Protein AF-X1MLJ1-F1 (afdb_monomer_lite)

Radius of gyration: 21.89 Å; chains: 1; bounding box: 56×35×59 Å

Secondary structure (DSSP, 8-state):
-TTTTTT-SSEE---GGGGGGS--HHHHHHHHHHH---GGGT-EEEEEEEEEEE-TTS-EEEEEEEEE-TT-HHHHHHHHHHHHHHHHHHHHHHHHHHTS--PEEEEEEEPPHHHHHHHHHSTTHHHHHHHHHHHHHHHHHHHHS-GGGTTS-EEE-EEEE---EETTEEEEE----EEEEESEEEETTTTEEEE--S---HHHHHHHHHHHHHHHHHHTTTT-TTSTTGGGTHHHHTSPPEEEEEEE-SHHHHHHHHHHHT--HHHHHHHHHHHT-SHHHHHHHHHHHHHHHHHHHHHHHTTTTS--EEEE--

Foldseek 3Di:
DQVVLPPDADDEDDDPCNLLQAFDPLLLVLCCVQVVDDSQLAHKDFPPAWDWDQGPNRGIYTYTDMDGHVLRQSVLLVVLLVVLVVVVVVQVVQCVVVVHQKKKKKKKWWAPLVLLVLLLVDLCSVVLVVQLVVQLLVVVQLVQDDPVCNVAPWHWWWWKWWQLADLQGRLRGTTIIIIITIQWTAHPVVRDTDGGDLDADPVRVVVSLVSSLVSNCVSQVCVPCVDPCVVVNCCSVVNDIDMDMDIDRDPVRSSVSSSVRQRASSNSSSVNVVVQPDPVSVVVCVVCVVVSSVSVNSCVSSVVNDRDTDTPDD

Sequence (314 aa):
AEMLHKNYPDIMFFDSAWKLLDPSIWYTKLLTECLNTFRYECEGVFTGECNRFTCESGGTVYKPIVDAGKYNPYKKMLSARASVSRSFKILKYIEKITKNKIYLLQTVLTIPKIFSELLFEDPDGKIRYKECINIFLKKYELFLRPEKHKREKLQLGVWDNLHEWGSNKPFNPHEHPHLLYPNVLYSYADQKFTRFQPFFSPDQNKKIKELWRESLIEGLDLHNTMTIYGDYKNLIIDGELNVNHKYAKEKHEQLHLLKYARRSWLCDVGKYFMNCNEDNDHVRFALYWNWIKQQFRKFEEHGCIENRTRVHGF

Organism: NCBI:txid412755

Structure (mmCIF, N/CA/C/O backbone):
data_AF-X1MLJ1-F1
#
_entry.id   AF-X1MLJ1-F1
#
loop_
_atom_site.group_PDB
_atom_site.id
_atom_site.type_symbol
_atom_site.label_atom_id
_atom_site.label_alt_id
_atom_site.label_comp_id
_atom_site.label_asym_id
_atom_site.label_entity_id
_atom_site.label_seq_id
_atom_site.pdbx_PDB_ins_code
_atom_site.Cartn_x
_atom_site.Cartn_y
_atom_site.Cartn_z
_atom_site.occupancy
_atom_site.B_iso_or_equiv
_atom_site.auth_seq_id
_atom_site.auth_comp_id
_atom_site.auth_asym_id
_atom_site.auth_atom_id
_atom_site.pdbx_PDB_model_num
ATOM 1 N N . ALA A 1 1 ? -18.070 -3.821 -13.779 1.00 43.97 1 ALA A N 1
ATOM 2 C CA . ALA A 1 1 ? -18.842 -5.071 -13.848 1.00 43.97 1 ALA A CA 1
ATOM 3 C C . ALA A 1 1 ? -20.213 -4.799 -13.246 1.00 43.97 1 ALA A C 1
ATOM 5 O O . ALA A 1 1 ? -20.950 -4.143 -13.954 1.00 43.97 1 ALA A O 1
ATOM 6 N N . GLU A 1 2 ? -20.517 -5.075 -11.969 1.00 35.41 2 GLU A N 1
ATOM 7 C CA . GLU A 1 2 ? -21.884 -4.924 -11.396 1.00 35.41 2 GLU A CA 1
ATOM 8 C C . GLU A 1 2 ? -22.645 -3.622 -11.749 1.00 35.41 2 GLU A C 1
ATOM 10 O O . GLU A 1 2 ? -23.824 -3.687 -12.067 1.00 35.41 2 GLU A O 1
ATOM 15 N N . MET A 1 3 ? -21.999 -2.447 -11.790 1.00 36.97 3 MET A N 1
ATOM 16 C CA . MET A 1 3 ? -22.672 -1.197 -12.204 1.00 36.97 3 MET A CA 1
ATOM 17 C C . MET A 1 3 ? -22.973 -1.078 -13.709 1.00 36.97 3 MET A C 1
ATOM 19 O O . MET A 1 3 ? -23.958 -0.455 -14.081 1.00 36.97 3 MET A O 1
ATOM 23 N N . LEU A 1 4 ? -22.151 -1.675 -14.575 1.00 43.47 4 LEU A N 1
ATOM 24 C CA . LEU A 1 4 ? -22.413 -1.730 -16.021 1.00 43.47 4 LEU A CA 1
ATOM 25 C C . LEU A 1 4 ? -23.470 -2.795 -16.351 1.00 43.47 4 LEU A C 1
ATOM 27 O O . LEU A 1 4 ? -24.178 -2.664 -17.340 1.00 43.47 4 LEU A O 1
ATOM 31 N N . HIS A 1 5 ? -23.614 -3.808 -15.486 1.00 43.19 5 HIS A N 1
ATOM 32 C CA . HIS A 1 5 ? -24.538 -4.933 -15.668 1.00 43.19 5 HIS A CA 1
ATOM 33 C C . HIS A 1 5 ? -26.015 -4.534 -15.557 1.00 43.19 5 HIS A C 1
ATOM 35 O O . HIS A 1 5 ? -26.869 -5.288 -16.007 1.00 43.19 5 HIS A O 1
ATOM 41 N N . LYS A 1 6 ? -26.346 -3.387 -14.949 1.00 45.16 6 LYS A N 1
ATOM 42 C CA . LYS A 1 6 ? -27.750 -2.994 -14.763 1.00 45.16 6 LYS A CA 1
ATOM 43 C C . LYS A 1 6 ? -28.384 -2.319 -15.979 1.00 45.16 6 LYS A C 1
ATOM 45 O O . LYS A 1 6 ? -29.584 -2.475 -16.153 1.00 45.16 6 LYS A O 1
ATOM 50 N N . ASN A 1 7 ? -27.607 -1.621 -16.812 1.00 47.31 7 ASN A N 1
ATOM 51 C CA . ASN A 1 7 ? -28.176 -0.658 -17.765 1.00 47.31 7 ASN A CA 1
ATOM 52 C C . ASN A 1 7 ? -27.845 -0.922 -19.242 1.00 47.31 7 ASN A C 1
ATOM 54 O O . ASN A 1 7 ? -28.406 -0.240 -20.091 1.00 47.31 7 ASN A O 1
ATOM 58 N N . TYR A 1 8 ? -26.960 -1.874 -19.564 1.00 53.53 8 TYR A N 1
ATOM 59 C CA . TYR A 1 8 ? -26.527 -2.089 -20.947 1.00 53.53 8 TYR A CA 1
ATOM 60 C C . TYR A 1 8 ? -26.337 -3.581 -21.286 1.00 53.53 8 TYR A C 1
ATOM 62 O O . TYR A 1 8 ? -25.263 -4.133 -21.025 1.00 53.53 8 TYR A O 1
ATOM 70 N N . PRO A 1 9 ? -27.366 -4.256 -21.829 1.00 54.50 9 PRO A N 1
ATOM 71 C CA . PRO A 1 9 ? -27.213 -5.595 -22.391 1.00 54.50 9 PRO A CA 1
ATOM 72 C C . PRO A 1 9 ? -26.333 -5.568 -23.658 1.00 54.50 9 PRO A C 1
ATOM 74 O O . PRO A 1 9 ? -26.325 -4.583 -24.391 1.00 54.50 9 PRO A O 1
ATOM 77 N N . ASP A 1 10 ? -25.591 -6.653 -23.893 1.00 60.81 10 ASP A N 1
ATOM 78 C CA . ASP A 1 10 ? -24.843 -6.963 -25.125 1.00 60.81 10 ASP A CA 1
ATOM 79 C C . ASP A 1 10 ? -23.628 -6.068 -25.423 1.00 60.81 10 ASP A C 1
ATOM 81 O O . ASP A 1 10 ? -23.400 -5.625 -26.546 1.00 60.81 10 ASP A O 1
ATOM 85 N N . ILE A 1 11 ? -22.785 -5.845 -24.407 1.00 69.38 11 ILE A N 1
ATOM 86 C CA . ILE A 1 11 ? -21.552 -5.051 -24.532 1.00 69.38 11 ILE A CA 1
ATOM 87 C C . ILE A 1 11 ? -20.291 -5.917 -24.430 1.00 69.38 11 ILE A C 1
ATOM 89 O O . ILE A 1 11 ? -20.138 -6.746 -23.524 1.00 69.38 11 ILE A O 1
ATOM 93 N N . MET A 1 12 ? -19.331 -5.652 -25.322 1.00 66.62 12 MET A N 1
ATOM 94 C CA . MET A 1 12 ? -17.943 -6.083 -25.161 1.00 66.62 12 MET A CA 1
ATOM 95 C C . MET A 1 12 ? -17.218 -5.138 -24.197 1.00 66.62 12 MET A C 1
ATOM 97 O O . MET A 1 12 ? -17.029 -3.953 -24.468 1.00 66.62 12 MET A O 1
ATOM 101 N N . PHE A 1 13 ? -16.832 -5.657 -23.034 1.00 72.12 13 PHE A N 1
ATOM 102 C CA . PHE A 1 13 ? -16.201 -4.878 -21.980 1.00 72.12 13 PHE A CA 1
ATOM 103 C C . PHE A 1 13 ? -14.678 -4.883 -22.125 1.00 72.12 13 PHE A C 1
ATOM 105 O O . PHE A 1 13 ? -13.996 -5.812 -21.680 1.00 72.12 13 PHE A O 1
ATOM 112 N N . PHE A 1 14 ? -14.142 -3.790 -22.662 1.00 66.00 14 PHE A N 1
ATOM 113 C CA . PHE A 1 14 ? -12.729 -3.456 -22.535 1.00 66.00 14 PHE A CA 1
ATOM 114 C C . PHE A 1 14 ? -12.512 -2.624 -21.271 1.00 66.00 14 PHE A C 1
ATOM 116 O O . PHE A 1 14 ? -13.115 -1.571 -21.074 1.00 66.00 14 PHE A O 1
ATOM 123 N N . ASP A 1 15 ? -11.659 -3.118 -20.377 1.00 71.06 15 ASP A N 1
ATOM 124 C CA . ASP A 1 15 ? -11.266 -2.355 -19.193 1.00 71.06 15 ASP A CA 1
ATOM 125 C C . ASP A 1 15 ? -10.437 -1.131 -19.596 1.00 71.06 15 ASP A C 1
ATOM 127 O O . ASP A 1 15 ? -9.667 -1.201 -20.548 1.00 71.06 15 ASP A O 1
ATOM 131 N N . SER A 1 16 ? -10.489 -0.040 -18.829 1.00 71.50 16 SER A N 1
ATOM 132 C CA . SER A 1 16 ? -9.656 1.145 -19.102 1.00 71.50 16 SER A CA 1
ATOM 133 C C . SER A 1 16 ? -8.154 0.841 -19.055 1.00 71.50 16 SER A C 1
ATOM 135 O O . SER A 1 16 ? -7.351 1.529 -19.682 1.00 71.50 16 SER A O 1
ATOM 137 N N . ALA A 1 17 ? -7.774 -0.227 -18.352 1.00 78.88 17 ALA A N 1
ATOM 138 C CA . ALA A 1 17 ? -6.418 -0.750 -18.323 1.00 78.88 17 ALA A CA 1
ATOM 139 C C . ALA A 1 17 ? -5.983 -1.442 -19.622 1.00 78.88 17 ALA A C 1
ATOM 141 O O . ALA A 1 17 ? -4.810 -1.766 -19.725 1.00 78.88 17 ALA A O 1
ATOM 142 N N . TRP A 1 18 ? -6.872 -1.683 -20.593 1.00 83.38 18 TRP A N 1
ATOM 143 C CA . TRP A 1 18 ? -6.555 -2.396 -21.839 1.00 83.38 18 TRP A CA 1
ATOM 144 C C . TRP A 1 18 ? -5.365 -1.800 -22.590 1.00 83.38 18 TRP A C 1
ATOM 146 O O . TRP A 1 18 ? -4.598 -2.532 -23.199 1.00 83.38 18 TRP A O 1
ATOM 156 N N . LYS A 1 19 ? -5.152 -0.484 -22.474 1.00 83.00 19 LYS A N 1
ATOM 157 C CA . LYS A 1 19 ? -3.979 0.183 -23.050 1.00 83.00 19 LYS A CA 1
ATOM 158 C C . LYS A 1 19 ? -2.648 -0.387 -22.528 1.00 83.00 19 LYS A C 1
ATOM 160 O O . LYS A 1 19 ? -1.666 -0.351 -23.242 1.00 83.00 19 LYS A O 1
ATOM 165 N N . LEU A 1 20 ? -2.627 -0.956 -21.320 1.00 87.50 20 LEU A N 1
ATOM 166 C CA . LEU A 1 20 ? -1.454 -1.606 -20.719 1.00 87.50 20 LEU A CA 1
ATOM 167 C C . LEU A 1 20 ? -1.212 -3.031 -21.243 1.00 87.50 20 LEU A C 1
ATOM 169 O O . LEU A 1 20 ? -0.298 -3.696 -20.758 1.00 87.50 20 LEU A O 1
ATOM 173 N N . LEU A 1 21 ? -2.065 -3.551 -22.135 1.00 89.81 21 LEU A N 1
ATOM 174 C CA . LEU A 1 21 ? -1.875 -4.881 -22.714 1.00 89.81 21 LEU A CA 1
ATOM 175 C C . LEU A 1 21 ? -0.619 -4.913 -23.587 1.00 89.81 21 LEU A C 1
ATOM 177 O O . LEU A 1 21 ? 0.136 -5.878 -23.505 1.00 89.81 21 LEU A O 1
ATOM 181 N N . ASP A 1 22 ? -0.380 -3.830 -24.326 1.00 87.94 22 ASP A N 1
ATOM 182 C CA . ASP A 1 22 ? 0.807 -3.613 -25.146 1.00 87.94 22 ASP A CA 1
ATOM 183 C C . ASP A 1 22 ? 1.698 -2.540 -24.488 1.00 87.94 22 ASP A C 1
ATOM 185 O O . ASP A 1 22 ? 1.445 -1.339 -24.634 1.00 87.94 22 ASP A O 1
ATOM 189 N N . PRO A 1 23 ? 2.663 -2.932 -23.634 1.00 88.75 23 PRO A N 1
ATOM 190 C CA . PRO A 1 23 ? 3.523 -1.975 -22.952 1.00 88.75 23 PRO A CA 1
ATOM 191 C C . PRO A 1 23 ? 4.512 -1.321 -23.924 1.00 88.75 23 PRO A C 1
ATOM 193 O O . PRO A 1 23 ? 4.917 -1.907 -24.923 1.00 88.75 23 PRO A O 1
ATOM 196 N N . SER A 1 24 ? 4.983 -0.117 -23.590 1.00 88.75 24 SER A N 1
ATOM 197 C CA . SER A 1 24 ? 5.936 0.591 -24.448 1.00 88.75 24 SER A CA 1
ATOM 198 C C . SER A 1 24 ? 7.274 -0.147 -24.600 1.00 88.75 24 SER A C 1
ATOM 200 O O . SER A 1 24 ? 7.705 -0.918 -23.734 1.00 88.75 24 SER A O 1
ATOM 202 N N . ILE A 1 25 ? 8.002 0.168 -25.675 1.00 88.50 25 ILE A N 1
ATOM 203 C CA . ILE A 1 25 ? 9.338 -0.389 -25.922 1.00 88.50 25 ILE A CA 1
ATOM 204 C C . ILE A 1 25 ? 10.314 -0.103 -24.771 1.00 88.50 25 ILE A C 1
ATOM 206 O O . ILE A 1 25 ? 11.128 -0.957 -24.431 1.00 88.50 25 ILE A O 1
ATOM 210 N N . TRP A 1 26 ? 10.203 1.062 -24.127 1.00 90.00 26 TRP A N 1
ATOM 211 C CA . TRP A 1 26 ? 11.057 1.456 -23.004 1.00 90.00 26 TRP A CA 1
ATOM 212 C C . TRP A 1 26 ? 10.781 0.650 -21.737 1.00 90.00 26 TRP A C 1
ATOM 214 O O . TRP A 1 26 ? 11.725 0.284 -21.038 1.00 90.00 26 TRP A O 1
ATOM 224 N N . TYR A 1 27 ? 9.514 0.313 -21.476 1.00 91.94 27 TYR A N 1
ATOM 225 C CA . TYR A 1 27 ? 9.151 -0.597 -20.392 1.00 91.94 27 TYR A CA 1
ATOM 226 C C . TYR A 1 27 ? 9.804 -1.964 -20.593 1.00 91.94 27 TYR A C 1
ATOM 228 O O . TYR A 1 27 ? 10.508 -2.460 -19.716 1.00 91.94 27 TYR A O 1
ATOM 236 N N . THR A 1 28 ? 9.613 -2.543 -21.780 1.00 91.81 28 THR A N 1
ATOM 237 C CA . THR A 1 28 ? 10.166 -3.854 -22.127 1.00 91.81 28 THR A CA 1
ATOM 238 C C . THR A 1 28 ? 11.689 -3.838 -22.063 1.00 91.81 28 THR A C 1
ATOM 240 O O . THR A 1 28 ? 12.288 -4.709 -21.443 1.00 91.81 28 THR A O 1
ATOM 243 N N . LYS A 1 29 ? 12.328 -2.805 -22.625 1.00 91.81 29 LYS A N 1
ATOM 244 C CA . LYS A 1 29 ? 13.783 -2.623 -22.575 1.00 91.81 29 LYS A CA 1
ATOM 245 C C . LYS A 1 29 ? 14.305 -2.560 -21.137 1.00 91.81 29 LYS A C 1
ATOM 247 O O . LYS A 1 29 ? 15.337 -3.159 -20.852 1.00 91.81 29 LYS A O 1
ATOM 252 N N . LEU A 1 30 ? 13.591 -1.885 -20.231 1.00 92.88 30 LEU A N 1
ATOM 253 C CA . LEU A 1 30 ? 14.000 -1.756 -18.828 1.00 92.88 30 LEU A CA 1
ATOM 254 C C . LEU A 1 30 ? 14.016 -3.122 -18.150 1.00 92.88 30 LEU A C 1
ATOM 256 O O . LEU A 1 30 ? 15.002 -3.486 -17.518 1.00 92.88 30 LEU A O 1
ATOM 260 N N . LEU A 1 31 ? 12.935 -3.888 -18.305 1.00 93.62 31 LEU A N 1
ATOM 261 C CA . LEU A 1 31 ? 12.833 -5.202 -17.679 1.00 93.62 31 LEU A CA 1
ATOM 262 C C . LEU A 1 31 ? 13.810 -6.207 -18.293 1.00 93.62 31 LEU A C 1
ATOM 264 O O . LEU A 1 31 ? 14.353 -7.039 -17.570 1.00 93.62 31 LEU A O 1
ATOM 268 N N . THR A 1 32 ? 14.078 -6.133 -19.595 1.00 92.75 32 THR A N 1
ATOM 269 C CA . THR A 1 32 ? 15.099 -6.970 -20.236 1.00 92.75 32 THR A CA 1
ATOM 270 C C . THR A 1 32 ? 16.497 -6.645 -19.703 1.00 92.75 32 THR A C 1
ATOM 272 O O . THR A 1 32 ? 17.218 -7.550 -19.295 1.00 92.75 32 THR A O 1
ATOM 275 N N . GLU A 1 33 ? 16.882 -5.363 -19.647 1.00 92.88 33 GLU A N 1
ATOM 276 C CA . GLU A 1 33 ? 18.234 -4.944 -19.231 1.00 92.88 33 GLU A CA 1
ATOM 277 C C . GLU A 1 33 ? 18.487 -5.025 -17.715 1.00 92.88 33 GLU A C 1
ATOM 279 O O . GLU A 1 33 ? 19.644 -5.131 -17.288 1.00 92.88 33 GLU A O 1
ATOM 284 N N . CYS A 1 34 ? 17.441 -4.923 -16.891 1.00 92.62 34 CYS A N 1
ATOM 285 C CA . CYS A 1 34 ? 17.577 -4.945 -15.434 1.00 92.62 34 CYS A CA 1
ATOM 286 C C . CYS A 1 34 ? 17.206 -6.290 -14.811 1.00 92.62 34 CYS A C 1
ATOM 288 O O . CYS A 1 34 ? 17.944 -6.754 -13.957 1.00 92.62 34 CYS A O 1
ATOM 290 N N . LEU A 1 35 ? 16.123 -6.934 -15.260 1.00 91.00 35 LEU A N 1
ATOM 291 C CA . LEU A 1 35 ? 15.630 -8.187 -14.670 1.00 91.00 35 LEU A CA 1
ATOM 292 C C . LEU A 1 35 ? 15.991 -9.437 -15.495 1.00 91.00 35 LEU A C 1
ATOM 294 O O . LEU A 1 35 ? 15.527 -10.529 -15.172 1.00 91.00 35 LEU A O 1
ATOM 298 N N . ASN A 1 36 ? 16.769 -9.287 -16.576 1.00 92.44 36 ASN A N 1
ATOM 299 C CA . ASN A 1 36 ? 17.137 -10.367 -17.502 1.00 92.44 36 ASN A CA 1
ATOM 300 C C . ASN A 1 36 ? 15.919 -11.150 -18.033 1.00 92.44 36 ASN A C 1
ATOM 302 O O . ASN A 1 36 ? 15.874 -12.380 -18.015 1.00 92.44 36 ASN A O 1
ATOM 306 N N . THR A 1 37 ? 14.890 -10.411 -18.446 1.00 93.38 37 THR A N 1
ATOM 307 C CA . THR A 1 37 ? 13.621 -10.974 -18.934 1.00 93.38 37 THR A CA 1
ATOM 308 C C . THR A 1 37 ? 13.566 -10.967 -20.452 1.00 93.38 37 THR A C 1
ATOM 310 O O . THR A 1 37 ? 14.275 -10.207 -21.109 1.00 93.38 37 THR A O 1
ATOM 313 N N . PHE A 1 38 ? 12.703 -11.797 -21.030 1.00 94.00 38 PHE A N 1
ATOM 314 C CA . PHE A 1 38 ? 12.461 -11.774 -22.467 1.00 94.00 38 PHE A CA 1
ATOM 315 C C . PHE A 1 38 ? 11.276 -10.878 -22.828 1.00 94.00 38 PHE A C 1
ATOM 317 O O . PHE A 1 38 ? 10.314 -10.731 -22.073 1.00 94.00 38 PHE A O 1
ATOM 324 N N . ARG A 1 39 ? 11.300 -10.336 -24.051 1.00 90.44 39 ARG A N 1
ATOM 325 C CA . ARG A 1 39 ? 10.234 -9.477 -24.589 1.00 90.44 39 ARG A CA 1
ATOM 326 C C . ARG A 1 39 ? 8.840 -10.109 -24.475 1.00 90.44 39 ARG A C 1
ATOM 328 O O . ARG A 1 39 ? 7.927 -9.467 -23.960 1.00 90.44 39 ARG A O 1
ATOM 335 N N . TYR A 1 40 ? 8.700 -11.386 -24.837 1.00 92.44 40 TYR A N 1
ATOM 336 C CA . TYR A 1 40 ? 7.424 -12.108 -24.746 1.00 92.44 40 TYR A CA 1
ATOM 337 C C . TYR A 1 40 ? 6.896 -12.237 -23.301 1.00 92.44 40 TYR A C 1
ATOM 339 O O . TYR A 1 40 ? 5.705 -12.449 -23.086 1.00 92.44 40 TYR A O 1
ATOM 347 N N . GLU A 1 41 ? 7.749 -12.090 -22.278 1.00 94.88 41 GLU A N 1
ATOM 348 C CA . GLU A 1 41 ? 7.325 -12.099 -20.871 1.00 94.88 41 GLU A CA 1
ATOM 349 C C . GLU A 1 41 ? 6.713 -10.764 -20.418 1.00 94.88 41 GLU A C 1
ATOM 351 O O . GLU A 1 41 ? 6.098 -10.703 -19.344 1.00 94.88 41 GLU A O 1
ATOM 356 N N . CYS A 1 42 ? 6.865 -9.711 -21.223 1.00 92.81 42 CYS A N 1
ATOM 357 C CA . CYS A 1 42 ? 6.315 -8.377 -20.993 1.00 92.81 42 CYS A CA 1
ATOM 358 C C . CYS A 1 42 ? 5.067 -8.108 -21.843 1.00 92.81 42 CYS A C 1
ATOM 360 O O . CYS A 1 42 ? 4.195 -7.354 -21.417 1.00 92.81 42 CYS A O 1
ATOM 362 N N . GLU A 1 43 ? 4.962 -8.726 -23.015 1.00 90.62 43 GLU A N 1
ATOM 363 C CA . GLU A 1 43 ? 3.873 -8.508 -23.970 1.00 90.62 43 GLU A CA 1
ATOM 364 C C . GLU A 1 43 ? 2.569 -9.208 -23.566 1.00 90.62 43 GLU A C 1
ATOM 366 O O . GLU A 1 43 ? 2.528 -10.075 -22.684 1.00 90.62 43 GLU A O 1
ATOM 371 N N . GLY A 1 44 ? 1.475 -8.792 -24.198 1.00 91.06 44 GLY A N 1
ATOM 372 C CA . GLY A 1 44 ? 0.183 -9.440 -24.075 1.00 91.06 44 GLY A CA 1
ATOM 373 C C . GLY A 1 44 ? -0.628 -9.298 -25.351 1.00 91.06 44 GLY A C 1
ATOM 374 O O . GLY A 1 44 ? -0.506 -8.319 -26.081 1.00 91.06 44 GLY A O 1
ATOM 375 N N . VAL A 1 45 ? -1.461 -10.296 -25.614 1.00 89.94 45 VAL A N 1
ATOM 376 C CA . VAL A 1 45 ? -2.290 -10.389 -26.809 1.00 89.94 45 VAL A CA 1
ATOM 377 C C . VAL A 1 45 ? -3.718 -10.750 -26.437 1.00 89.94 45 VAL A C 1
ATOM 379 O O . VAL A 1 45 ? -3.996 -11.485 -25.485 1.00 89.94 45 VAL A O 1
ATOM 382 N N . PHE A 1 46 ? -4.654 -10.215 -27.210 1.00 88.75 46 PHE A N 1
ATOM 383 C CA . PHE A 1 46 ? -6.020 -10.703 -27.204 1.00 88.75 46 PHE A CA 1
ATOM 384 C C . PHE A 1 46 ? -6.074 -12.027 -27.967 1.00 88.75 46 PHE A C 1
ATOM 386 O O . PHE A 1 46 ? -5.614 -12.105 -29.100 1.00 88.75 46 PHE A O 1
ATOM 393 N N . THR A 1 47 ? -6.650 -13.055 -27.352 1.00 87.25 47 THR A N 1
ATOM 394 C CA . THR A 1 47 ? -6.705 -14.409 -27.932 1.00 87.25 47 THR A CA 1
ATOM 395 C C . THR A 1 47 ? -7.740 -14.561 -29.051 1.00 87.25 47 THR A C 1
ATOM 397 O O . THR A 1 47 ? -7.761 -15.584 -29.723 1.00 87.25 47 THR A O 1
ATOM 400 N N . GLY A 1 48 ? -8.621 -13.573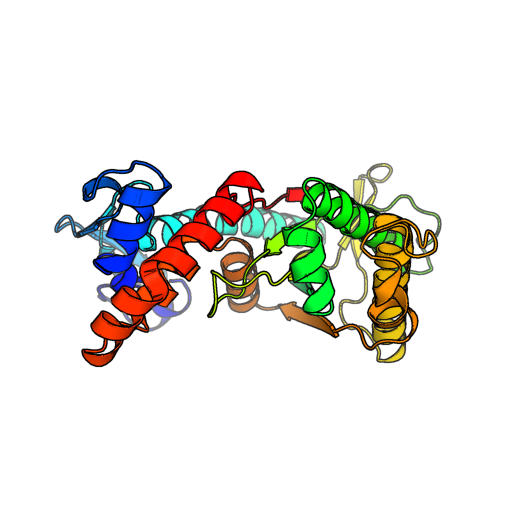 -29.244 1.00 83.19 48 GLY A N 1
ATOM 401 C CA . GLY A 1 48 ? -9.800 -13.695 -30.108 1.00 83.19 48 GLY A CA 1
ATOM 402 C C . GLY A 1 48 ? -11.041 -14.220 -29.377 1.00 83.19 48 GLY A C 1
ATOM 403 O O . GLY A 1 48 ? -12.151 -14.084 -29.884 1.00 83.19 48 GLY A O 1
ATOM 404 N N . GLU A 1 49 ? -10.886 -14.750 -28.161 1.00 87.69 49 GLU A N 1
ATOM 405 C CA . GLU A 1 49 ? -11.973 -15.357 -27.391 1.00 87.69 49 GLU A CA 1
ATOM 406 C C . GLU A 1 49 ? -12.511 -14.442 -26.285 1.00 87.69 49 GLU A C 1
ATOM 408 O O . GLU A 1 49 ? -11.793 -13.629 -25.702 1.00 87.69 49 GLU A O 1
ATOM 413 N N . CYS A 1 50 ? -13.785 -14.606 -25.926 1.00 85.94 50 CYS A N 1
ATOM 414 C CA . CYS A 1 50 ? -14.413 -13.862 -24.837 1.00 85.94 50 CYS A CA 1
ATOM 415 C C . CYS A 1 50 ? -15.060 -14.796 -23.813 1.00 85.94 50 CYS A C 1
ATOM 417 O O . CYS A 1 50 ? -15.807 -15.705 -24.161 1.00 85.94 50 CYS A O 1
ATOM 419 N N . ASN A 1 51 ? -14.884 -14.481 -22.530 1.00 85.25 51 ASN A N 1
ATOM 420 C CA . ASN A 1 51 ? -15.744 -15.018 -21.482 1.00 85.25 51 ASN A CA 1
ATOM 421 C C . ASN A 1 51 ? -17.112 -14.335 -21.546 1.00 85.25 51 ASN A C 1
ATOM 423 O O . ASN A 1 51 ? -17.192 -13.102 -21.509 1.00 85.25 51 ASN A O 1
ATOM 427 N N . ARG A 1 52 ? -18.178 -15.133 -21.589 1.00 86.38 52 ARG A N 1
ATOM 428 C CA . ARG A 1 52 ? -19.563 -14.662 -21.578 1.00 86.38 52 ARG A CA 1
ATOM 429 C C . ARG A 1 52 ? -20.110 -14.642 -20.150 1.00 86.38 52 ARG A C 1
ATOM 431 O O . ARG A 1 52 ? -20.031 -15.641 -19.442 1.00 86.38 52 ARG A O 1
ATOM 438 N N . PHE A 1 53 ? -20.701 -13.522 -19.747 1.00 81.88 53 PHE A N 1
ATOM 439 C CA . PHE A 1 53 ? -21.370 -13.364 -18.456 1.00 81.88 53 PHE A CA 1
ATOM 440 C C . PHE A 1 53 ? -22.810 -12.913 -18.668 1.00 81.88 53 PHE A C 1
ATOM 442 O O . PHE A 1 53 ? -23.046 -11.915 -19.344 1.00 81.88 53 PHE A O 1
ATOM 449 N N . THR A 1 54 ? -23.761 -13.610 -18.055 1.00 79.19 54 THR A N 1
ATOM 450 C CA . THR A 1 54 ? -25.164 -13.182 -18.035 1.00 79.19 54 THR A CA 1
ATOM 451 C C . THR A 1 54 ? -25.390 -12.245 -16.851 1.00 79.19 54 THR A C 1
ATOM 453 O O . THR A 1 54 ? -25.022 -12.553 -15.716 1.00 79.19 54 THR A O 1
ATOM 456 N N . CYS A 1 55 ? -25.956 -11.074 -17.115 1.00 67.38 55 CYS A N 1
ATOM 457 C CA . CYS A 1 55 ? -26.344 -10.091 -16.113 1.00 67.38 55 CYS A CA 1
ATOM 458 C C . CYS A 1 55 ? -27.667 -10.485 -15.447 1.00 67.38 55 CYS A C 1
ATOM 460 O O . CYS A 1 55 ? -28.521 -11.113 -16.065 1.00 67.38 55 CYS A O 1
ATOM 462 N N . GLU A 1 56 ? -27.872 -10.048 -14.201 1.00 68.69 56 GLU A N 1
ATOM 463 C CA . GLU A 1 56 ? -29.130 -10.270 -13.462 1.00 68.69 56 GLU A CA 1
ATOM 464 C C . GLU A 1 56 ? -30.352 -9.657 -14.170 1.00 68.69 56 GLU A C 1
ATOM 466 O O . GLU A 1 56 ? -31.458 -10.166 -14.043 1.00 68.69 56 GLU A O 1
ATOM 471 N N . SER A 1 57 ? -30.148 -8.591 -14.948 1.00 73.12 57 SER A N 1
ATOM 472 C CA . SER A 1 57 ? -31.166 -7.939 -15.782 1.00 73.12 57 SER A CA 1
ATOM 473 C C . SER A 1 57 ? -31.448 -8.660 -17.111 1.00 73.12 57 SER A C 1
ATOM 475 O O . SER A 1 57 ? -32.232 -8.161 -17.910 1.00 73.12 57 SER A O 1
ATOM 477 N N . GLY A 1 58 ? -30.801 -9.802 -17.379 1.00 74.81 58 GLY A N 1
ATOM 478 C CA . GLY A 1 58 ? -30.969 -10.591 -18.607 1.00 74.81 58 GLY A CA 1
ATOM 479 C C . GLY A 1 58 ? -30.003 -10.250 -19.751 1.00 74.81 58 GLY A C 1
ATOM 480 O O . GLY A 1 58 ? -29.947 -10.988 -20.729 1.00 74.81 58 GLY A O 1
ATOM 481 N N . GLY A 1 59 ? -29.207 -9.181 -19.636 1.00 75.94 59 GLY A N 1
ATOM 482 C CA . GLY A 1 59 ? -28.199 -8.814 -20.639 1.00 75.94 59 GLY A CA 1
ATOM 483 C C . GLY A 1 59 ? -26.975 -9.733 -20.675 1.00 75.94 59 GLY A C 1
ATOM 484 O O . GLY A 1 59 ? -26.667 -10.397 -19.688 1.00 75.94 59 GLY A O 1
ATOM 485 N N . THR A 1 60 ? -26.231 -9.741 -21.785 1.00 78.31 60 THR A N 1
ATOM 486 C CA . THR A 1 60 ? -24.938 -10.444 -21.870 1.00 78.31 60 THR A CA 1
ATOM 487 C C . THR A 1 60 ? -23.762 -9.460 -21.864 1.00 78.31 60 THR A C 1
ATOM 489 O O . THR A 1 60 ? -23.777 -8.455 -22.564 1.00 78.31 60 THR A O 1
ATOM 492 N N . VAL A 1 61 ? -22.705 -9.758 -21.107 1.00 77.81 61 VAL A N 1
ATOM 493 C CA . VAL A 1 61 ? -21.423 -9.038 -21.149 1.00 77.81 61 VAL A CA 1
ATOM 494 C C . VAL A 1 61 ? -20.328 -9.982 -21.623 1.00 77.81 61 VAL A C 1
ATOM 496 O O . VAL A 1 61 ? -20.155 -11.073 -21.078 1.00 77.81 61 VAL A O 1
ATOM 499 N N . TYR A 1 62 ? -19.548 -9.532 -22.602 1.00 82.12 62 TYR A N 1
ATOM 500 C CA . TYR A 1 62 ? -18.393 -10.260 -23.118 1.00 82.12 62 TYR A CA 1
ATOM 501 C C . TYR A 1 62 ? -17.112 -9.642 -22.577 1.00 82.12 62 TYR A C 1
ATOM 503 O O . TYR A 1 62 ? -16.891 -8.438 -22.695 1.00 82.12 62 TYR A O 1
ATOM 511 N N . LYS A 1 63 ? -16.252 -10.458 -21.971 1.00 83.19 63 LYS A N 1
ATOM 512 C CA . LYS A 1 63 ? -14.945 -10.027 -21.479 1.00 83.19 63 LYS A CA 1
ATOM 513 C C . LYS A 1 63 ? -13.843 -10.712 -22.291 1.00 83.19 63 LYS A C 1
ATOM 515 O O . LYS A 1 63 ? -13.741 -11.937 -22.197 1.00 83.19 63 LYS A O 1
ATOM 520 N N . PRO A 1 64 ? -12.978 -9.952 -22.977 1.00 83.75 64 PRO A N 1
ATOM 521 C CA . PRO A 1 64 ? -11.843 -10.501 -23.707 1.00 83.75 64 PRO A CA 1
ATOM 522 C C . PRO A 1 64 ? -10.966 -11.419 -22.848 1.00 83.75 64 PRO A C 1
ATOM 524 O O . PRO A 1 64 ? -10.657 -11.104 -21.689 1.00 83.75 64 PRO A O 1
ATOM 527 N N . ILE A 1 65 ? -10.560 -12.548 -23.422 1.00 86.56 65 ILE A N 1
ATOM 528 C CA . ILE A 1 65 ? -9.522 -13.424 -22.886 1.00 86.56 65 ILE A CA 1
ATOM 529 C C . ILE A 1 65 ? -8.187 -12.929 -23.430 1.00 86.56 65 ILE A C 1
ATOM 531 O O . ILE A 1 65 ? -7.977 -12.851 -24.641 1.00 86.56 65 ILE A O 1
ATOM 535 N N . VAL A 1 66 ? -7.293 -12.571 -22.515 1.00 88.00 66 VAL A N 1
ATOM 536 C CA . VAL A 1 66 ? -5.934 -12.155 -22.850 1.00 88.00 66 VAL A CA 1
ATOM 537 C C . VAL A 1 66 ? -4.958 -13.246 -22.457 1.00 88.00 66 VAL A C 1
ATOM 539 O O . VAL A 1 66 ? -5.090 -13.827 -21.376 1.00 88.00 66 VAL A O 1
ATOM 542 N N . ASP A 1 67 ? -3.964 -13.462 -23.305 1.00 90.44 67 ASP A N 1
ATOM 543 C CA . ASP A 1 67 ? -2.729 -14.111 -22.901 1.00 90.44 67 ASP A CA 1
ATOM 544 C C . ASP A 1 67 ? -1.663 -13.034 -22.725 1.00 90.44 67 ASP A C 1
ATOM 546 O O . ASP A 1 67 ? -1.565 -12.101 -23.515 1.00 90.44 67 ASP A O 1
ATOM 550 N N . ALA A 1 68 ? -0.920 -13.096 -21.632 1.00 92.81 68 ALA A N 1
ATOM 551 C CA . ALA A 1 68 ? 0.049 -12.068 -21.302 1.00 92.81 68 ALA A CA 1
ATOM 552 C C . ALA A 1 68 ? 1.187 -12.644 -20.472 1.00 92.81 68 ALA A C 1
ATOM 554 O O . ALA A 1 68 ? 0.978 -13.475 -19.576 1.00 92.81 68 ALA A O 1
ATOM 555 N N . GLY A 1 69 ? 2.391 -12.146 -20.722 1.00 93.81 69 GLY A N 1
ATOM 556 C CA . GLY A 1 69 ? 3.591 -12.532 -20.003 1.00 93.81 69 GLY A CA 1
ATOM 557 C C . GLY A 1 69 ? 3.540 -12.177 -18.512 1.00 93.81 69 GLY A C 1
ATOM 558 O O . GLY A 1 69 ? 2.715 -11.387 -18.037 1.00 93.81 69 GLY A O 1
ATOM 559 N N . LYS A 1 70 ? 4.409 -12.803 -17.710 1.00 92.25 70 LYS A N 1
ATOM 560 C CA . LYS A 1 70 ? 4.388 -12.672 -16.239 1.00 92.25 70 LYS A CA 1
ATOM 561 C C . LYS A 1 70 ? 4.688 -11.252 -15.741 1.00 92.25 70 LYS A C 1
ATOM 563 O O . LYS A 1 70 ? 4.248 -10.921 -14.634 1.00 92.25 70 LYS A O 1
ATOM 568 N N . TYR A 1 71 ? 5.367 -10.430 -16.542 1.00 93.38 71 TYR A N 1
ATOM 569 C CA . TYR A 1 71 ? 5.688 -9.031 -16.254 1.00 93.38 71 TYR A CA 1
ATOM 570 C C . TYR A 1 71 ? 4.786 -8.036 -16.983 1.00 93.38 71 TYR A C 1
ATOM 572 O O . TYR A 1 71 ? 4.981 -6.834 -16.848 1.00 93.38 71 TYR A O 1
ATOM 580 N N . ASN A 1 72 ? 3.771 -8.488 -17.715 1.00 93.56 72 ASN A N 1
ATOM 581 C CA . ASN A 1 72 ? 2.858 -7.582 -18.393 1.00 93.56 72 ASN A CA 1
ATOM 582 C C . ASN A 1 72 ? 2.031 -6.738 -17.383 1.00 93.56 72 ASN A C 1
ATOM 584 O O . ASN A 1 72 ? 1.410 -7.304 -16.466 1.00 93.56 72 ASN A O 1
ATOM 588 N N . PRO A 1 73 ? 1.978 -5.398 -17.525 1.00 91.75 73 PRO A N 1
ATOM 589 C CA . PRO A 1 73 ? 1.301 -4.530 -16.561 1.00 91.75 73 PRO A CA 1
ATOM 590 C C . PRO A 1 73 ? -0.221 -4.739 -16.531 1.00 91.75 73 PRO A C 1
ATOM 592 O O . PRO A 1 73 ? -0.825 -4.698 -15.451 1.00 91.75 73 PRO A O 1
ATOM 595 N N . TYR A 1 74 ? -0.855 -5.057 -17.666 1.00 90.19 74 TYR A N 1
ATOM 596 C CA . TYR A 1 74 ? -2.274 -5.422 -17.698 1.00 90.19 74 TYR A CA 1
ATOM 597 C C . TYR A 1 74 ? -2.551 -6.704 -16.904 1.00 90.19 74 TYR A C 1
ATOM 599 O O . TYR A 1 74 ? -3.455 -6.729 -16.058 1.00 90.19 74 TYR A O 1
ATOM 607 N N . LYS A 1 75 ? -1.727 -7.749 -17.070 1.00 89.56 75 LYS A N 1
ATOM 608 C CA . LYS A 1 75 ? -1.841 -8.990 -16.281 1.00 89.56 75 LYS A CA 1
ATOM 609 C C . LYS A 1 75 ? -1.731 -8.724 -14.783 1.00 89.56 75 LYS A C 1
ATOM 611 O O . LYS A 1 75 ? -2.506 -9.275 -13.994 1.00 89.56 75 LYS A O 1
ATOM 616 N N . LYS A 1 76 ? -0.813 -7.848 -14.364 1.00 87.88 76 LYS A N 1
ATOM 617 C CA . LYS A 1 76 ? -0.683 -7.475 -12.950 1.00 87.88 76 LYS A CA 1
ATOM 618 C C . LYS A 1 76 ? -1.916 -6.742 -12.432 1.00 87.88 76 LYS A C 1
ATOM 620 O O . LYS A 1 76 ? -2.406 -7.087 -11.354 1.00 87.88 76 LYS A O 1
ATOM 625 N N . MET A 1 77 ? -2.502 -5.834 -13.212 1.00 84.75 77 MET A N 1
ATOM 626 C CA . MET A 1 77 ? -3.791 -5.228 -12.861 1.00 84.75 77 MET A CA 1
ATOM 627 C C . MET A 1 77 ? -4.909 -6.268 -12.716 1.00 84.75 77 MET A C 1
ATOM 629 O O . MET A 1 77 ? -5.716 -6.173 -11.787 1.00 84.75 77 MET A O 1
ATOM 633 N N . LEU A 1 78 ? -4.952 -7.287 -13.580 1.00 83.31 78 LEU A N 1
ATOM 634 C CA . LEU A 1 78 ? -5.912 -8.383 -13.449 1.00 83.31 78 LEU A CA 1
ATOM 635 C C . LEU A 1 78 ? -5.678 -9.213 -12.180 1.00 83.31 78 LEU A C 1
ATOM 637 O O . LEU A 1 78 ? -6.637 -9.491 -11.460 1.00 83.31 78 LEU A O 1
ATOM 641 N N . SER A 1 79 ? -4.427 -9.548 -11.850 1.00 82.06 79 SER A N 1
ATOM 642 C CA . SER A 1 79 ? -4.108 -10.296 -10.623 1.00 82.06 79 SER A CA 1
ATOM 643 C C . SER A 1 79 ? -4.502 -9.545 -9.345 1.00 82.06 79 SER A C 1
ATOM 645 O O . SER A 1 79 ? -5.000 -10.158 -8.395 1.00 82.06 79 SER A O 1
ATOM 647 N N . ALA A 1 80 ? -4.392 -8.209 -9.343 1.00 81.56 80 ALA A N 1
ATOM 648 C CA . ALA A 1 80 ? -4.838 -7.387 -8.224 1.00 81.56 80 ALA A CA 1
ATOM 649 C C . ALA A 1 80 ? -6.339 -7.591 -7.954 1.00 81.56 80 ALA A C 1
ATOM 651 O O . ALA A 1 80 ? -6.749 -7.676 -6.800 1.00 81.56 80 ALA A O 1
ATOM 652 N N . ARG A 1 81 ? -7.164 -7.785 -8.995 1.00 80.81 81 ARG A N 1
ATOM 653 C CA . ARG A 1 81 ? -8.614 -8.036 -8.854 1.00 80.81 81 ARG A CA 1
ATOM 654 C C . ARG A 1 81 ? -8.917 -9.327 -8.095 1.00 80.81 81 ARG A C 1
ATOM 656 O O . ARG A 1 81 ? -9.817 -9.333 -7.257 1.00 80.81 81 ARG A O 1
ATOM 663 N N . ALA A 1 82 ? -8.173 -10.400 -8.363 1.00 78.25 82 ALA A N 1
ATOM 664 C CA . ALA A 1 82 ? -8.342 -11.668 -7.654 1.00 78.25 82 ALA A CA 1
ATOM 665 C C . ALA A 1 82 ? -8.017 -11.515 -6.158 1.00 78.25 82 ALA A C 1
ATOM 667 O O . ALA A 1 82 ? -8.750 -12.014 -5.305 1.00 78.25 82 ALA A O 1
ATOM 668 N N . SER A 1 83 ? -6.964 -10.757 -5.835 1.00 79.81 83 SER A N 1
ATOM 669 C CA . SER A 1 83 ? -6.616 -10.431 -4.447 1.00 79.81 83 SER A CA 1
ATOM 670 C C . SER A 1 83 ? -7.688 -9.579 -3.763 1.00 79.81 83 SER A C 1
ATOM 672 O O . SER A 1 83 ? -8.152 -9.917 -2.674 1.00 79.81 83 SER A O 1
ATOM 674 N N . VAL A 1 84 ? -8.170 -8.537 -4.445 1.00 85.94 84 VAL A N 1
ATOM 675 C CA . VAL A 1 84 ? -9.255 -7.666 -3.968 1.00 85.94 84 VAL A CA 1
ATOM 676 C C . VAL A 1 84 ? -10.523 -8.464 -3.668 1.00 85.94 84 VAL A C 1
ATOM 678 O O . VAL A 1 84 ? -11.162 -8.222 -2.647 1.00 85.94 84 VAL A O 1
ATOM 681 N N . SER A 1 85 ? -10.868 -9.449 -4.504 1.00 84.94 85 SER A N 1
ATOM 682 C CA . SER A 1 85 ? -12.030 -10.317 -4.275 1.00 84.94 85 SER A CA 1
ATOM 683 C C . SER A 1 85 ? -11.951 -11.054 -2.931 1.00 84.94 85 SER A C 1
ATOM 685 O O . SER A 1 85 ? -12.955 -11.133 -2.224 1.00 84.94 85 SER A O 1
ATOM 687 N N . ARG A 1 86 ? -10.763 -11.527 -2.521 1.00 84.75 86 ARG A N 1
ATOM 688 C CA . ARG A 1 86 ? -10.567 -12.174 -1.210 1.00 84.75 86 ARG A CA 1
ATOM 689 C C . ARG A 1 86 ? -10.789 -11.204 -0.050 1.00 84.75 86 ARG A C 1
ATOM 691 O O . ARG A 1 86 ? -11.571 -11.517 0.843 1.00 84.75 86 ARG A O 1
ATOM 698 N N . SER A 1 87 ? -10.186 -10.013 -0.090 1.00 87.38 87 SER A N 1
ATOM 699 C CA . SER A 1 87 ? -10.428 -8.974 0.928 1.00 87.38 87 SER A CA 1
ATOM 700 C C . SER A 1 87 ? -11.908 -8.593 1.008 1.00 87.38 87 SER A C 1
ATOM 702 O O . SER A 1 87 ? -12.459 -8.421 2.090 1.00 87.38 87 SER A O 1
ATOM 704 N N . PHE A 1 88 ? -12.588 -8.534 -0.135 1.00 88.19 88 PHE A N 1
ATOM 705 C CA . PHE A 1 88 ? -14.005 -8.204 -0.186 1.00 88.19 88 PHE A CA 1
ATOM 706 C C . PHE A 1 88 ? -14.902 -9.292 0.424 1.00 88.19 88 PHE A C 1
ATOM 708 O O . PHE A 1 88 ? -15.893 -8.972 1.080 1.00 88.19 88 PHE A O 1
ATOM 715 N N . LYS A 1 89 ? -14.547 -10.576 0.265 1.00 89.12 89 LYS A N 1
ATOM 716 C CA . LYS A 1 89 ? -15.221 -11.688 0.960 1.00 89.12 89 LYS A CA 1
ATOM 717 C C . LYS A 1 89 ? -15.102 -11.555 2.481 1.00 89.12 89 LYS A C 1
ATOM 719 O O . LYS A 1 89 ? -16.097 -11.763 3.167 1.00 89.12 89 LYS A O 1
ATOM 724 N N . ILE A 1 90 ? -13.935 -11.147 2.989 1.00 88.69 90 ILE A N 1
ATOM 725 C CA . ILE A 1 90 ? -13.725 -10.888 4.425 1.00 88.69 90 ILE A CA 1
ATOM 726 C C . ILE A 1 90 ? -14.638 -9.753 4.904 1.00 88.69 90 ILE A C 1
ATOM 728 O O . ILE A 1 90 ? -15.352 -9.923 5.887 1.00 88.69 90 ILE A O 1
ATOM 732 N N . LEU A 1 91 ? -14.695 -8.628 4.181 1.00 91.25 91 LEU A N 1
ATOM 733 C CA . LEU A 1 91 ? -15.593 -7.520 4.536 1.00 91.25 91 LEU A CA 1
ATOM 734 C C . LEU A 1 91 ? -17.063 -7.968 4.578 1.00 91.25 91 LEU A C 1
ATOM 736 O O . LEU A 1 91 ? -17.755 -7.685 5.553 1.00 91.25 91 LEU A O 1
ATOM 740 N N . LYS A 1 92 ? -17.526 -8.724 3.571 1.00 91.12 92 LYS A N 1
ATOM 741 C CA . LYS A 1 92 ? -18.890 -9.289 3.547 1.00 91.12 92 LYS A CA 1
ATOM 742 C C . LYS A 1 92 ? -19.155 -10.230 4.727 1.00 91.12 92 LYS A C 1
ATOM 744 O O . LYS A 1 92 ? -20.255 -10.231 5.273 1.00 91.12 92 LYS A O 1
ATOM 749 N N . TYR A 1 93 ? -18.168 -11.035 5.115 1.00 91.38 93 TYR A N 1
ATOM 750 C CA . TYR A 1 93 ? -18.275 -11.934 6.262 1.00 91.38 93 TYR A CA 1
ATOM 751 C C . TYR A 1 93 ? -18.440 -11.160 7.577 1.00 91.38 93 TYR A C 1
ATOM 753 O O . TYR A 1 93 ? -19.365 -11.443 8.339 1.00 91.38 93 TYR A O 1
ATOM 761 N N . ILE A 1 94 ? -17.617 -10.131 7.800 1.00 91.56 94 ILE A N 1
ATOM 762 C CA . ILE A 1 94 ? -17.720 -9.265 8.983 1.00 91.56 94 ILE A CA 1
ATOM 763 C C . ILE A 1 94 ? -19.083 -8.560 9.007 1.00 91.56 94 ILE A C 1
ATOM 765 O O . ILE A 1 94 ? -19.747 -8.546 10.042 1.00 91.56 94 ILE A O 1
ATOM 769 N N . GLU A 1 95 ? -19.547 -8.024 7.875 1.00 93.38 95 GLU A N 1
ATOM 770 C CA . GLU A 1 95 ? -20.871 -7.393 7.776 1.00 93.38 95 GLU A CA 1
ATOM 771 C C . GLU A 1 95 ? -22.006 -8.360 8.128 1.00 93.38 95 GLU A C 1
ATOM 773 O O . GLU A 1 95 ? -22.935 -7.987 8.847 1.00 93.38 95 GLU A O 1
ATOM 778 N N . LYS A 1 96 ? -21.916 -9.615 7.668 1.00 93.19 96 LYS A N 1
ATOM 779 C CA . LYS A 1 96 ? -22.903 -10.661 7.962 1.00 93.19 96 LYS A CA 1
ATOM 780 C C . LYS A 1 96 ? -22.965 -10.973 9.457 1.00 93.19 96 LYS A C 1
ATOM 782 O O . LYS A 1 96 ? -24.058 -11.038 10.012 1.00 93.19 96 LYS A O 1
ATOM 787 N N . ILE A 1 97 ? -21.814 -11.154 10.108 1.00 91.25 97 ILE A N 1
ATOM 788 C CA . ILE A 1 97 ? -21.750 -11.505 11.537 1.00 91.25 97 ILE A CA 1
ATOM 789 C C . ILE A 1 97 ? -22.152 -10.329 12.418 1.00 91.25 97 ILE A C 1
ATOM 791 O O . ILE A 1 97 ? -22.921 -10.491 13.361 1.00 91.25 97 ILE A O 1
ATOM 795 N N . THR A 1 98 ? -21.665 -9.133 12.099 1.00 90.00 98 THR A N 1
ATOM 796 C CA . THR A 1 98 ? -21.974 -7.928 12.876 1.00 90.00 98 THR A CA 1
ATOM 797 C C . THR A 1 98 ? -23.369 -7.378 12.582 1.00 90.00 98 THR A C 1
ATOM 799 O O . THR A 1 98 ? -23.811 -6.480 13.295 1.00 90.00 98 THR A O 1
ATOM 802 N N . LYS A 1 99 ? -24.058 -7.884 11.546 1.00 91.62 99 LYS A N 1
ATOM 803 C CA . LYS A 1 99 ? -25.339 -7.372 11.023 1.00 91.62 99 LYS A CA 1
ATOM 804 C C . LYS A 1 99 ? -25.299 -5.865 10.737 1.00 91.62 99 LYS A C 1
ATOM 806 O O . LYS A 1 99 ? -26.278 -5.153 10.933 1.00 91.62 99 LYS A O 1
ATOM 811 N N . ASN A 1 100 ? -24.144 -5.364 10.310 1.00 89.81 100 ASN A N 1
ATOM 812 C CA . ASN A 1 100 ? -23.878 -3.942 10.142 1.00 89.81 100 ASN A CA 1
ATOM 813 C C . ASN A 1 100 ? -23.018 -3.702 8.903 1.00 89.81 100 ASN A C 1
ATOM 815 O O . ASN A 1 100 ? -22.088 -4.458 8.645 1.00 89.81 100 ASN A O 1
ATOM 819 N N . LYS A 1 101 ? -23.266 -2.603 8.178 1.00 90.62 101 LYS A N 1
ATOM 820 C CA . LYS A 1 101 ? -22.332 -2.139 7.139 1.00 90.62 101 LYS A CA 1
ATOM 821 C C . LYS A 1 101 ? -20.991 -1.759 7.777 1.00 90.62 101 LYS A C 1
ATOM 823 O O . LYS A 1 101 ? -20.961 -1.063 8.798 1.00 90.62 101 LYS A O 1
ATOM 828 N N . ILE A 1 102 ? -19.898 -2.167 7.142 1.00 93.81 102 ILE A N 1
ATOM 829 C CA . ILE A 1 102 ? -18.532 -1.867 7.577 1.00 93.81 102 ILE A CA 1
ATOM 830 C C . ILE A 1 102 ? -17.936 -0.802 6.661 1.00 93.81 102 ILE A C 1
ATOM 832 O O . ILE A 1 102 ? -18.068 -0.883 5.442 1.00 93.81 102 ILE A O 1
ATOM 836 N N . TYR A 1 103 ? -17.276 0.191 7.251 1.00 95.69 103 TYR A N 1
ATOM 837 C CA . TYR A 1 103 ? -16.468 1.157 6.514 1.00 95.69 103 TYR A CA 1
ATOM 838 C C . TYR A 1 103 ? -15.079 0.571 6.306 1.00 95.69 103 TYR A C 1
ATOM 840 O O . TYR A 1 103 ? -14.492 0.027 7.242 1.00 95.69 103 TYR A O 1
ATOM 848 N N . LEU A 1 104 ? -14.548 0.707 5.095 1.00 95.50 104 LEU A N 1
ATOM 849 C CA . LEU A 1 104 ? -13.134 0.489 4.828 1.00 95.50 104 LEU A CA 1
ATOM 850 C C . LEU A 1 104 ? -12.428 1.836 4.936 1.00 95.50 104 LEU A C 1
ATOM 852 O O . LEU A 1 104 ? -12.746 2.752 4.178 1.00 95.50 104 LEU A O 1
ATOM 856 N N . LEU A 1 105 ? -11.493 1.956 5.867 1.00 95.38 105 LEU A N 1
ATOM 857 C CA . LEU A 1 105 ? -10.654 3.134 6.003 1.00 95.38 105 LEU A CA 1
ATOM 858 C C . LEU A 1 105 ? -9.336 2.926 5.267 1.00 95.38 105 LEU A C 1
ATOM 860 O O . LEU A 1 105 ? -8.848 1.803 5.145 1.00 95.38 105 LEU A O 1
ATOM 864 N N . GLN A 1 106 ? -8.768 4.029 4.799 1.00 94.19 106 GLN A N 1
ATOM 865 C CA . GLN A 1 106 ? -7.401 4.134 4.325 1.00 94.19 106 GLN A CA 1
ATOM 866 C C . GLN A 1 106 ? -6.709 5.257 5.098 1.00 94.19 106 GLN A C 1
ATOM 868 O O . GLN A 1 106 ? -7.184 6.391 5.082 1.00 94.19 106 GLN A O 1
ATOM 873 N N . THR A 1 107 ? -5.573 4.946 5.714 1.00 94.00 107 THR A N 1
ATOM 874 C CA . THR A 1 107 ? -4.624 5.925 6.252 1.00 94.00 107 THR A CA 1
ATOM 875 C C . THR A 1 107 ? -3.366 5.899 5.392 1.00 94.00 107 THR A C 1
ATOM 877 O O . THR A 1 107 ? -2.779 4.835 5.201 1.00 94.00 107 THR A O 1
ATOM 880 N N . VAL A 1 108 ? -2.962 7.050 4.860 1.00 92.62 108 VAL A N 1
ATOM 881 C CA . VAL A 1 108 ? -1.709 7.217 4.107 1.00 92.62 108 VAL A CA 1
ATOM 882 C C . VAL A 1 108 ? -0.747 8.026 4.958 1.00 92.62 108 VAL A C 1
ATOM 884 O O . VAL A 1 108 ? -1.083 9.147 5.340 1.00 92.62 108 VAL A O 1
ATOM 887 N N . LEU A 1 109 ? 0.415 7.451 5.264 1.00 92.81 109 LEU A N 1
ATOM 888 C CA . LEU A 1 109 ? 1.424 8.061 6.130 1.00 92.81 109 LEU A CA 1
ATOM 889 C C . LEU A 1 109 ? 2.609 8.530 5.282 1.00 92.81 109 LEU A C 1
ATOM 891 O O . LEU A 1 109 ? 3.514 7.756 5.009 1.00 92.81 109 LEU A O 1
ATOM 895 N N . THR A 1 110 ? 2.617 9.779 4.831 1.00 89.25 110 THR A N 1
ATOM 896 C CA . THR A 1 110 ? 3.719 10.290 4.003 1.00 89.25 110 THR A CA 1
ATOM 897 C C . THR A 1 110 ? 4.784 10.938 4.882 1.00 89.25 110 THR A C 1
ATOM 899 O O . THR A 1 110 ? 4.468 11.728 5.776 1.00 89.25 110 THR A O 1
ATOM 902 N N . ILE A 1 111 ? 6.052 10.622 4.618 1.00 91.88 111 ILE A N 1
ATOM 903 C CA . ILE A 1 111 ? 7.205 11.238 5.292 1.00 91.88 111 ILE A CA 1
ATOM 904 C C . ILE A 1 111 ? 7.844 12.326 4.412 1.00 91.88 111 ILE A C 1
ATOM 906 O O . ILE A 1 111 ? 7.606 12.351 3.199 1.00 91.88 111 ILE A O 1
ATOM 910 N N . PRO A 1 112 ? 8.662 13.231 4.984 1.00 92.06 112 PRO A N 1
ATOM 911 C CA . PRO A 1 112 ? 9.431 14.186 4.200 1.00 92.06 112 PRO A CA 1
ATOM 912 C C . PRO A 1 112 ? 10.291 13.490 3.145 1.00 92.06 112 PRO A C 1
ATOM 914 O O . PRO A 1 112 ? 10.881 12.437 3.388 1.00 92.06 112 PRO A O 1
ATOM 917 N N . LYS A 1 113 ? 10.396 14.118 1.973 1.00 90.94 113 LYS A N 1
ATOM 918 C CA . LYS A 1 113 ? 11.089 13.557 0.809 1.00 90.94 113 LYS A CA 1
ATOM 919 C C . LYS A 1 113 ? 12.545 13.172 1.108 1.00 90.94 113 LYS A C 1
ATOM 921 O O . LYS A 1 113 ? 12.966 12.102 0.687 1.00 90.94 113 LYS A O 1
ATOM 926 N N . ILE A 1 114 ? 13.251 13.990 1.889 1.00 93.12 114 ILE A N 1
ATOM 927 C CA . ILE A 1 114 ? 14.629 13.723 2.329 1.00 93.12 114 ILE A CA 1
ATOM 928 C C . ILE A 1 114 ? 14.715 12.395 3.093 1.00 93.12 114 ILE A C 1
ATOM 930 O O . ILE A 1 114 ? 15.599 11.595 2.828 1.00 93.12 114 ILE A O 1
ATOM 934 N N . PHE A 1 115 ? 13.760 12.096 3.979 1.00 93.38 115 PHE A N 1
ATOM 935 C CA . PHE A 1 115 ? 13.743 10.813 4.687 1.00 93.38 115 PHE A CA 1
ATOM 936 C C . PHE A 1 115 ? 13.468 9.633 3.755 1.00 93.38 115 PHE A C 1
ATOM 938 O O . PHE A 1 115 ? 14.046 8.574 3.958 1.00 93.38 115 PHE A O 1
ATOM 945 N N . SER A 1 116 ? 12.634 9.801 2.721 1.00 91.88 116 SER A N 1
ATOM 946 C CA . SER A 1 116 ? 12.470 8.753 1.701 1.00 91.88 116 SER A CA 1
ATOM 947 C C . SER A 1 116 ? 13.772 8.476 0.949 1.00 91.88 116 SER A C 1
ATOM 949 O O . SER A 1 116 ? 14.029 7.337 0.588 1.00 91.88 116 SER A O 1
ATOM 951 N N . GLU A 1 117 ? 14.584 9.503 0.697 1.00 91.56 117 GLU A N 1
ATOM 952 C CA . GLU A 1 117 ? 15.889 9.353 0.043 1.00 91.56 117 GLU A CA 1
ATOM 953 C C . GLU A 1 117 ? 16.913 8.706 0.980 1.00 91.56 117 GLU A C 1
ATOM 955 O O . GLU A 1 117 ? 17.565 7.750 0.582 1.00 91.56 117 GLU A O 1
ATOM 960 N N . LEU A 1 118 ? 16.994 9.144 2.240 1.00 92.69 118 LEU A N 1
ATOM 961 C CA . LEU A 1 118 ? 17.884 8.540 3.239 1.00 92.69 118 LEU A CA 1
ATOM 962 C C . LEU A 1 118 ? 17.558 7.061 3.480 1.00 92.69 118 LEU A C 1
ATOM 964 O O . LEU A 1 118 ? 18.462 6.237 3.495 1.00 92.69 118 LEU A O 1
ATOM 968 N N . LEU A 1 119 ? 16.272 6.716 3.614 1.00 91.44 119 LEU A N 1
ATOM 969 C CA . LEU A 1 119 ? 15.827 5.327 3.772 1.00 91.44 119 LEU A CA 1
ATOM 970 C C . LEU A 1 119 ? 16.154 4.459 2.555 1.00 91.44 119 LEU A C 1
ATOM 972 O O . LEU A 1 119 ? 16.355 3.259 2.707 1.00 91.44 119 LEU A O 1
ATOM 976 N N . PHE A 1 120 ? 16.174 5.054 1.364 1.00 88.94 120 PHE A N 1
ATOM 977 C CA . PHE A 1 120 ? 16.509 4.358 0.127 1.00 88.94 120 PHE A CA 1
ATOM 978 C C . PHE A 1 120 ? 18.015 4.137 -0.045 1.00 88.94 120 PHE A C 1
ATOM 980 O O . PHE A 1 120 ? 18.414 3.212 -0.741 1.00 88.94 120 PHE A O 1
ATOM 987 N N . GLU A 1 121 ? 18.850 4.980 0.564 1.00 87.38 121 GLU A N 1
ATOM 988 C CA . GLU A 1 121 ? 20.309 4.820 0.552 1.00 87.38 121 GLU A CA 1
ATOM 989 C C . GLU A 1 121 ? 20.829 4.009 1.760 1.00 87.38 121 GLU A C 1
ATOM 991 O O . GLU A 1 121 ? 21.973 3.560 1.743 1.00 87.38 121 GLU A O 1
ATOM 996 N N . ASP A 1 122 ? 20.010 3.796 2.797 1.00 88.56 122 ASP A N 1
ATOM 997 C CA . ASP A 1 122 ? 20.314 2.924 3.939 1.00 88.56 122 ASP A CA 1
ATOM 998 C C . ASP A 1 122 ? 20.013 1.449 3.601 1.00 88.56 122 ASP A C 1
ATOM 1000 O O . ASP A 1 122 ? 18.842 1.105 3.403 1.00 88.56 122 ASP A O 1
ATOM 1004 N N . PRO A 1 123 ? 21.010 0.540 3.623 1.00 86.94 123 PRO A N 1
ATOM 1005 C CA . PRO A 1 123 ? 20.789 -0.893 3.409 1.00 86.94 123 PRO A CA 1
ATOM 1006 C C . PRO A 1 123 ? 19.738 -1.506 4.350 1.00 86.94 123 PRO A C 1
ATOM 1008 O O . PRO A 1 123 ? 19.005 -2.418 3.958 1.00 86.94 123 PRO A O 1
ATOM 1011 N N . ASP A 1 124 ? 19.622 -0.980 5.575 1.00 88.50 124 ASP A N 1
ATOM 1012 C CA . ASP A 1 124 ? 18.639 -1.409 6.574 1.00 88.50 124 ASP A CA 1
ATOM 1013 C C . ASP A 1 124 ? 17.382 -0.523 6.596 1.00 88.50 124 ASP A C 1
ATOM 1015 O O . ASP A 1 124 ? 16.440 -0.795 7.353 1.00 88.50 124 ASP A O 1
ATOM 1019 N N . GLY A 1 125 ? 17.318 0.522 5.767 1.00 88.62 125 GLY A N 1
ATOM 1020 C CA . GLY A 1 125 ? 16.278 1.552 5.809 1.00 88.62 125 GLY A CA 1
ATOM 1021 C C . GLY A 1 125 ? 14.873 0.968 5.693 1.00 88.62 125 GLY A C 1
ATOM 1022 O O . GLY A 1 125 ? 13.991 1.260 6.500 1.00 88.62 125 GLY A O 1
ATOM 1023 N N . LYS A 1 126 ? 14.673 0.013 4.781 1.00 85.56 126 LYS A N 1
ATOM 1024 C CA . LYS A 1 126 ? 13.399 -0.707 4.632 1.00 85.56 126 LYS A CA 1
ATOM 1025 C C . LYS A 1 126 ? 12.985 -1.485 5.883 1.00 85.56 126 LYS A C 1
ATOM 1027 O O . LYS A 1 126 ? 11.792 -1.596 6.181 1.00 85.56 126 LYS A O 1
ATOM 1032 N N . ILE A 1 127 ? 13.940 -2.094 6.586 1.00 89.06 127 ILE A N 1
ATOM 1033 C CA . ILE A 1 127 ? 13.672 -2.843 7.821 1.00 89.06 127 ILE A CA 1
ATOM 1034 C C . ILE A 1 127 ? 13.272 -1.859 8.922 1.00 89.06 127 ILE A C 1
ATOM 1036 O O . ILE A 1 127 ? 12.229 -2.048 9.551 1.00 89.06 127 ILE A O 1
ATOM 1040 N N . ARG A 1 128 ? 14.030 -0.769 9.083 1.00 91.12 128 ARG A N 1
ATOM 1041 C CA . ARG A 1 128 ? 13.744 0.302 10.051 1.00 91.12 128 ARG A CA 1
ATOM 1042 C C . ARG A 1 128 ? 12.389 0.959 9.796 1.00 91.12 128 ARG A C 1
ATOM 1044 O O . ARG A 1 128 ? 11.602 1.155 10.721 1.00 91.12 128 ARG A O 1
ATOM 1051 N N . TYR A 1 129 ? 12.051 1.225 8.536 1.00 91.38 129 TYR A N 1
ATOM 1052 C CA . TYR A 1 129 ? 10.774 1.843 8.194 1.00 91.38 129 TYR A CA 1
ATOM 1053 C C . TYR A 1 129 ? 9.580 0.923 8.466 1.00 91.38 129 TYR A C 1
ATOM 1055 O O . TYR A 1 129 ? 8.547 1.363 8.975 1.00 91.38 129 TYR A O 1
ATOM 1063 N N . LYS A 1 130 ? 9.729 -0.385 8.226 1.00 89.56 130 LYS A N 1
ATOM 1064 C CA . LYS A 1 130 ? 8.728 -1.375 8.655 1.00 89.56 130 LYS A CA 1
ATOM 1065 C C . LYS A 1 130 ? 8.546 -1.385 10.166 1.00 89.56 130 LYS A C 1
ATOM 1067 O O . LYS A 1 130 ? 7.417 -1.553 10.621 1.00 89.56 130 LYS A O 1
ATOM 1072 N N . GLU A 1 131 ? 9.616 -1.191 10.929 1.00 92.50 131 GLU A N 1
ATOM 1073 C CA . GLU A 1 131 ? 9.506 -1.092 12.380 1.00 92.50 131 GLU A CA 1
ATOM 1074 C C . GLU A 1 131 ? 8.735 0.161 12.807 1.00 92.50 131 GLU A C 1
ATOM 1076 O O . GLU A 1 131 ? 7.823 0.056 13.625 1.00 92.50 131 GLU A O 1
ATOM 1081 N N . CYS A 1 132 ? 8.964 1.305 12.153 1.00 94.75 132 CYS A N 1
ATOM 1082 C CA . CYS A 1 132 ? 8.155 2.513 12.359 1.00 94.75 132 CYS A CA 1
ATOM 1083 C C . CYS A 1 132 ? 6.655 2.234 12.146 1.00 94.75 132 CYS A C 1
ATOM 1085 O O . CYS A 1 132 ? 5.816 2.636 12.954 1.00 94.75 132 CYS A O 1
ATOM 1087 N N . ILE A 1 133 ? 6.302 1.512 11.075 1.00 93.19 133 ILE A N 1
ATOM 1088 C CA . ILE A 1 133 ? 4.911 1.133 10.778 1.00 93.19 133 ILE A CA 1
ATOM 1089 C C . ILE A 1 133 ? 4.355 0.201 11.865 1.00 93.19 133 ILE A C 1
ATOM 1091 O O . ILE A 1 133 ? 3.230 0.400 12.319 1.00 93.19 133 ILE A O 1
ATOM 1095 N N . ASN A 1 134 ? 5.126 -0.788 12.322 1.00 92.44 134 ASN A N 1
ATOM 1096 C CA . ASN A 1 134 ? 4.700 -1.707 13.383 1.00 92.44 134 ASN A CA 1
ATOM 1097 C C . ASN A 1 134 ? 4.454 -0.981 14.715 1.00 92.44 134 ASN A C 1
ATOM 1099 O O . ASN A 1 134 ? 3.443 -1.238 15.376 1.00 92.44 134 ASN A O 1
ATOM 1103 N N . ILE A 1 135 ? 5.356 -0.076 15.106 1.00 96.12 135 ILE A N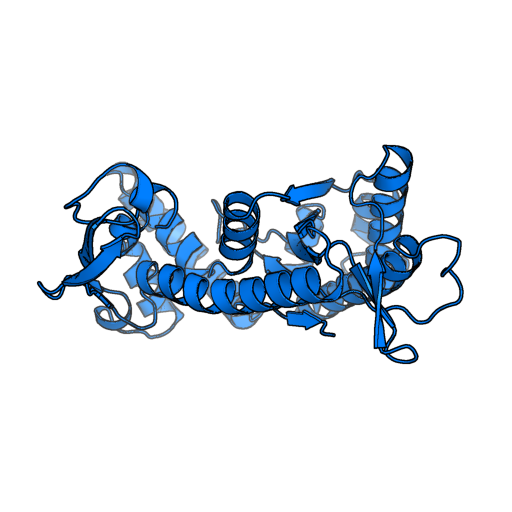 1
ATOM 1104 C CA . ILE A 1 135 ? 5.214 0.764 16.303 1.00 96.12 135 ILE A CA 1
ATOM 1105 C C . ILE A 1 135 ? 3.943 1.611 16.183 1.00 96.12 135 ILE A C 1
ATOM 1107 O O . ILE A 1 135 ? 3.116 1.620 17.103 1.00 96.12 135 ILE A O 1
ATOM 1111 N N . PHE A 1 136 ? 3.730 2.238 15.022 1.00 96.00 136 PHE A N 1
ATOM 1112 C CA . PHE A 1 136 ? 2.524 3.013 14.752 1.00 96.00 136 PHE A CA 1
ATOM 1113 C C . PHE A 1 136 ? 1.265 2.167 14.883 1.00 96.00 136 PHE A C 1
ATOM 1115 O O . PHE A 1 136 ? 0.347 2.572 15.585 1.00 96.00 136 PHE A O 1
ATOM 1122 N N . LEU A 1 137 ? 1.214 0.984 14.266 1.00 93.81 137 LEU A N 1
ATOM 1123 C CA . LEU A 1 137 ? 0.040 0.111 14.318 1.00 93.81 137 LEU A CA 1
ATOM 1124 C C . LEU A 1 137 ? -0.321 -0.289 15.754 1.00 93.81 137 LEU A C 1
ATOM 1126 O O . LEU A 1 137 ? -1.498 -0.240 16.108 1.00 93.81 137 LEU A O 1
ATOM 1130 N N . LYS A 1 138 ? 0.669 -0.597 16.604 1.00 92.75 138 LYS A N 1
ATOM 1131 C CA . LYS A 1 138 ? 0.443 -0.903 18.029 1.00 92.75 138 LYS A CA 1
ATOM 1132 C C . LYS A 1 138 ? -0.171 0.287 18.776 1.00 92.75 138 LYS A C 1
ATOM 1134 O O . LYS A 1 138 ? -1.157 0.129 19.496 1.00 92.75 138 LYS A O 1
ATOM 1139 N N . LYS A 1 139 ? 0.388 1.487 18.590 1.00 95.88 139 LYS A N 1
ATOM 1140 C CA . LYS A 1 139 ? -0.119 2.724 19.214 1.00 95.88 139 LYS A CA 1
ATOM 1141 C C . LYS A 1 139 ? -1.502 3.101 18.670 1.00 95.88 139 LYS A C 1
ATOM 1143 O O . LYS A 1 139 ? -2.392 3.500 19.421 1.00 95.88 139 LYS A O 1
ATOM 1148 N N . TYR A 1 140 ? -1.698 2.940 17.367 1.00 95.19 140 TYR A N 1
ATOM 1149 C CA . TYR A 1 140 ? -2.919 3.302 16.664 1.00 95.19 140 TYR A CA 1
ATOM 1150 C C . TYR A 1 140 ? -4.086 2.385 17.029 1.00 95.19 140 TYR A C 1
ATOM 1152 O O . TYR A 1 140 ? -5.187 2.864 17.280 1.00 95.19 140 TYR A O 1
ATOM 1160 N N . GLU A 1 141 ? -3.849 1.082 17.168 1.00 93.06 141 GLU A N 1
ATOM 1161 C CA . GLU A 1 141 ? -4.848 0.135 17.661 1.00 93.06 141 GLU A CA 1
ATOM 1162 C C . GLU A 1 141 ? -5.388 0.543 19.037 1.00 93.06 141 GLU A C 1
ATOM 1164 O O . GLU A 1 141 ? -6.602 0.605 19.224 1.00 93.06 141 GLU A O 1
ATOM 1169 N N . LEU A 1 142 ? -4.506 0.894 19.981 1.00 93.81 142 LEU A N 1
ATOM 1170 C CA . LEU A 1 142 ? -4.889 1.386 21.310 1.00 93.81 142 LEU A CA 1
ATOM 1171 C C . LEU A 1 142 ? -5.714 2.675 21.239 1.00 93.81 142 LEU A C 1
ATOM 1173 O O . LEU A 1 142 ? -6.666 2.852 22.006 1.00 93.81 142 LEU A O 1
ATOM 1177 N N . PHE A 1 143 ? -5.356 3.576 20.326 1.00 95.50 143 PHE A N 1
ATOM 1178 C CA . PHE A 1 143 ? -6.091 4.812 20.080 1.00 95.50 143 PHE A CA 1
ATOM 1179 C C . PHE A 1 143 ? -7.513 4.546 19.565 1.00 95.50 143 PHE A C 1
ATOM 1181 O O . PHE A 1 143 ? -8.452 5.171 20.053 1.00 95.50 143 PHE A O 1
ATOM 1188 N N . LEU A 1 144 ? -7.692 3.584 18.655 1.00 95.25 144 LEU A N 1
ATOM 1189 C CA . LEU A 1 144 ? -8.991 3.254 18.057 1.00 95.25 144 LEU A CA 1
ATOM 1190 C C . LEU A 1 144 ? -9.965 2.548 19.015 1.00 95.25 144 LEU A C 1
ATOM 1192 O O . LEU A 1 144 ? -11.164 2.493 18.728 1.00 95.25 144 LEU A O 1
ATOM 1196 N N . ARG A 1 145 ? -9.488 1.990 20.136 1.00 94.12 145 ARG A N 1
ATOM 1197 C CA . ARG A 1 145 ? -10.347 1.285 21.102 1.00 94.12 145 ARG A CA 1
ATOM 1198 C C . ARG A 1 145 ? -11.388 2.241 21.701 1.00 94.12 145 ARG A C 1
ATOM 1200 O O . ARG A 1 145 ? -10.996 3.249 22.294 1.00 94.12 145 ARG A O 1
ATOM 1207 N N . PRO A 1 146 ? -12.693 1.913 21.622 1.00 91.75 146 PRO A N 1
ATOM 1208 C CA . PRO A 1 146 ? -13.724 2.659 22.338 1.00 91.75 146 PRO A CA 1
ATOM 1209 C C . PRO A 1 146 ? -13.468 2.653 23.850 1.00 91.75 146 PRO A C 1
ATOM 1211 O O . PRO A 1 146 ? -12.981 1.653 24.374 1.00 91.75 146 PRO A O 1
ATOM 1214 N N . GLU A 1 147 ? -13.876 3.709 24.560 1.00 89.38 147 GLU A N 1
ATOM 1215 C CA . GLU A 1 147 ? -13.631 3.864 26.009 1.00 89.38 147 GLU A CA 1
ATOM 1216 C C . GLU A 1 147 ? -14.061 2.646 26.836 1.00 89.38 147 GLU A C 1
ATOM 1218 O O . GLU A 1 147 ? -13.288 2.111 27.629 1.00 89.38 147 GLU A O 1
ATOM 1223 N N . LYS A 1 148 ? -15.257 2.111 26.563 1.00 90.19 148 LYS A N 1
ATOM 1224 C CA . LYS A 1 148 ? -15.777 0.902 27.226 1.00 90.19 148 LYS A CA 1
ATOM 1225 C C . LYS A 1 148 ? -14.910 -0.356 27.048 1.00 90.19 148 LYS A C 1
ATOM 1227 O O . LYS A 1 148 ? -15.052 -1.289 27.824 1.00 90.19 148 LYS A O 1
ATOM 1232 N N . HIS A 1 149 ? -14.026 -0.380 26.051 1.00 88.25 149 HIS A N 1
ATOM 1233 C CA . HIS A 1 149 ? -13.168 -1.513 25.704 1.00 88.25 149 HIS A CA 1
ATOM 1234 C C . HIS A 1 149 ? -11.671 -1.166 25.819 1.00 88.25 149 HIS A C 1
ATOM 1236 O O . HIS A 1 149 ? -10.820 -1.874 25.280 1.00 88.25 149 HIS A O 1
ATOM 1242 N N . LYS A 1 150 ? -11.302 -0.075 26.511 1.00 88.12 150 LYS A N 1
ATOM 1243 C CA . LYS A 1 150 ? -9.913 0.419 26.533 1.00 88.12 150 LYS A CA 1
ATOM 1244 C C . LYS A 1 150 ? -8.911 -0.587 27.109 1.00 88.12 150 LYS A C 1
ATOM 1246 O O . LYS A 1 150 ? -7.762 -0.634 26.674 1.00 88.12 150 LYS A O 1
ATOM 1251 N N . ARG A 1 151 ? -9.364 -1.407 28.064 1.00 87.75 151 ARG A N 1
ATOM 1252 C CA . ARG A 1 151 ? -8.565 -2.446 28.739 1.00 87.75 151 ARG A CA 1
ATOM 1253 C C . ARG A 1 151 ? -8.552 -3.791 28.005 1.00 87.75 151 ARG A C 1
ATOM 1255 O O . ARG A 1 151 ? -7.764 -4.661 28.363 1.00 87.75 151 ARG A O 1
ATOM 1262 N N . GLU A 1 152 ? -9.403 -3.975 26.998 1.00 87.88 152 GLU A N 1
ATOM 1263 C CA . GLU A 1 152 ? -9.482 -5.230 26.252 1.00 87.88 152 GLU A CA 1
ATOM 1264 C C . GLU A 1 152 ? -8.328 -5.358 25.257 1.00 87.88 152 GLU A C 1
ATOM 1266 O O . GLU A 1 152 ? -7.874 -4.375 24.666 1.00 87.88 152 GLU A O 1
ATOM 1271 N N . LYS A 1 153 ? -7.869 -6.594 25.040 1.00 90.19 153 LYS A N 1
ATOM 1272 C CA . LYS A 1 153 ? -6.898 -6.924 23.992 1.00 90.19 153 LYS A CA 1
ATOM 1273 C C . LYS A 1 153 ? -7.633 -7.080 22.662 1.00 90.19 153 LYS A C 1
ATOM 1275 O O . LYS A 1 153 ? -8.054 -8.173 22.298 1.00 90.19 153 LYS A O 1
ATOM 1280 N N . LEU A 1 154 ? -7.802 -5.959 21.972 1.00 91.38 154 LEU A N 1
ATOM 1281 C CA . LEU A 1 154 ? -8.465 -5.883 20.675 1.00 91.38 154 LEU A CA 1
ATOM 1282 C C . LEU A 1 154 ? -7.443 -5.670 19.569 1.00 91.38 154 LEU A C 1
ATOM 1284 O O . LEU A 1 154 ? -6.687 -4.714 19.682 1.00 91.38 154 LEU A O 1
ATOM 1288 N N . GLN A 1 155 ? -7.481 -6.488 18.515 1.00 91.75 155 GLN A N 1
ATOM 1289 C CA . GLN A 1 155 ? -6.552 -6.414 17.389 1.00 91.75 155 GLN A CA 1
ATOM 1290 C C . GLN A 1 155 ? -7.165 -5.739 16.155 1.00 91.75 155 GLN A C 1
ATOM 1292 O O . GLN A 1 155 ? -8.309 -6.030 15.789 1.00 91.75 155 GLN A O 1
ATOM 1297 N N . LEU A 1 156 ? -6.407 -4.870 15.482 1.00 92.31 156 LEU A N 1
ATOM 1298 C CA . LEU A 1 156 ? -6.793 -4.291 14.192 1.00 92.31 156 LEU A CA 1
ATOM 1299 C C . LEU A 1 156 ? -6.373 -5.199 13.026 1.00 92.31 156 LEU A C 1
ATOM 1301 O O . LEU A 1 156 ? -5.200 -5.532 12.867 1.00 92.31 156 LEU A O 1
ATOM 1305 N N . GLY A 1 157 ? -7.330 -5.540 12.162 1.00 90.75 157 GLY A N 1
ATOM 1306 C CA . GLY A 1 157 ? -7.041 -6.198 10.891 1.00 90.75 157 GLY A CA 1
ATOM 1307 C C . GLY A 1 157 ? -6.570 -5.185 9.845 1.00 90.75 157 GLY A C 1
ATOM 1308 O O . GLY A 1 157 ? -7.361 -4.332 9.446 1.00 90.75 157 GLY A O 1
ATOM 1309 N N . VAL A 1 158 ? -5.321 -5.265 9.377 1.00 90.12 158 VAL A N 1
ATOM 1310 C CA . VAL A 1 158 ? -4.731 -4.277 8.451 1.00 90.12 158 VAL A CA 1
ATOM 1311 C C . VAL A 1 158 ? -4.191 -4.937 7.191 1.00 90.12 158 VAL A C 1
ATOM 1313 O O . VAL A 1 158 ? -3.455 -5.920 7.244 1.00 90.12 158 VAL A O 1
ATOM 1316 N N . TRP A 1 159 ? -4.533 -4.353 6.048 1.00 88.00 159 TRP A N 1
ATOM 1317 C CA . TRP A 1 159 ? -3.850 -4.525 4.774 1.00 88.00 159 TRP A CA 1
ATOM 1318 C C . TRP A 1 159 ? -2.918 -3.334 4.559 1.00 88.00 159 TRP A C 1
ATOM 1320 O O . TRP A 1 159 ? -3.377 -2.262 4.166 1.00 88.00 159 TRP A O 1
ATOM 1330 N N . ASP A 1 160 ? -1.631 -3.501 4.827 1.00 83.81 160 ASP A N 1
ATOM 1331 C CA . ASP A 1 160 ? -0.612 -2.486 4.566 1.00 83.81 160 ASP A CA 1
ATOM 1332 C C . ASP A 1 160 ? -0.020 -2.701 3.172 1.00 83.81 160 ASP A C 1
ATOM 1334 O O . ASP A 1 160 ? 0.300 -3.817 2.786 1.00 83.81 160 ASP A O 1
ATOM 1338 N N . ASN A 1 161 ? 0.114 -1.646 2.378 1.00 80.12 161 ASN A N 1
ATOM 1339 C CA . ASN A 1 161 ? 0.935 -1.687 1.175 1.00 80.12 161 ASN A CA 1
ATOM 1340 C C . ASN A 1 161 ? 1.949 -0.558 1.244 1.00 80.12 161 ASN A C 1
ATOM 1342 O O . ASN A 1 161 ? 1.576 0.616 1.217 1.00 80.12 161 ASN A O 1
ATOM 1346 N N . LEU A 1 162 ? 3.215 -0.936 1.353 1.00 80.38 162 LEU A N 1
ATOM 1347 C CA . LEU A 1 162 ? 4.324 -0.006 1.380 1.00 80.38 162 LEU A CA 1
ATOM 1348 C C . LEU A 1 162 ? 4.675 0.390 -0.057 1.00 80.38 162 LEU A C 1
ATOM 1350 O O . LEU A 1 162 ? 5.157 -0.435 -0.831 1.00 80.38 162 LEU A O 1
ATOM 1354 N N . HIS A 1 163 ? 4.366 1.635 -0.427 1.00 76.62 163 HIS A N 1
ATOM 1355 C CA . HIS A 1 163 ? 4.815 2.224 -1.687 1.00 76.62 163 HIS A CA 1
ATOM 1356 C C . HIS A 1 163 ? 6.092 2.992 -1.392 1.00 76.62 163 HIS A C 1
ATOM 1358 O O . HIS A 1 163 ? 6.057 3.980 -0.663 1.00 76.62 163 HIS A O 1
ATOM 1364 N N . GLU A 1 164 ? 7.194 2.510 -1.957 1.00 81.50 164 GLU A N 1
ATOM 1365 C CA . GLU A 1 164 ? 8.533 3.097 -1.805 1.00 81.50 164 GLU A CA 1
ATOM 1366 C C . GLU A 1 164 ? 8.837 4.046 -2.994 1.00 81.50 164 GLU A C 1
ATOM 1368 O O . GLU A 1 164 ? 9.901 4.653 -3.086 1.00 81.50 164 GLU A O 1
ATOM 1373 N N . TRP A 1 165 ? 7.878 4.216 -3.917 1.00 81.19 165 TRP A N 1
ATOM 1374 C CA . TRP A 1 165 ? 7.971 5.036 -5.131 1.00 81.19 165 TRP A CA 1
ATOM 1375 C C . TRP A 1 165 ? 6.688 5.826 -5.396 1.00 81.19 165 TRP A C 1
ATOM 1377 O O . TRP A 1 165 ? 5.592 5.443 -4.993 1.00 81.19 165 TRP A O 1
ATOM 1387 N N . GLY A 1 166 ? 6.792 6.916 -6.160 1.00 80.81 166 GLY A N 1
ATOM 1388 C CA . GLY A 1 166 ? 5.627 7.693 -6.585 1.00 80.81 166 GLY A CA 1
ATOM 1389 C C . GLY A 1 166 ? 4.906 7.073 -7.786 1.00 80.81 166 GLY A C 1
ATOM 1390 O O . GLY A 1 166 ? 5.540 6.713 -8.772 1.00 80.81 166 GLY A O 1
ATOM 1391 N N . SER A 1 167 ? 3.567 7.056 -7.785 1.00 80.50 167 SER A N 1
ATOM 1392 C CA . SER A 1 167 ? 2.770 6.504 -8.905 1.00 80.50 167 SER A CA 1
ATOM 1393 C C . SER A 1 167 ? 3.090 7.124 -10.275 1.00 80.50 167 SER A C 1
ATOM 1395 O O . SER A 1 167 ? 3.053 6.431 -11.285 1.00 80.50 167 SER A O 1
ATOM 1397 N N . ASN A 1 168 ? 3.396 8.426 -10.310 1.00 82.06 168 ASN A N 1
ATOM 1398 C CA . ASN A 1 168 ? 3.721 9.164 -11.540 1.00 82.06 168 ASN A CA 1
ATOM 1399 C C . ASN A 1 168 ? 5.234 9.353 -11.741 1.00 82.06 168 ASN A C 1
ATOM 1401 O O . ASN A 1 168 ? 5.659 9.888 -12.760 1.00 82.06 168 ASN A O 1
ATOM 1405 N N . LYS A 1 169 ? 6.042 8.979 -10.745 1.00 84.62 169 LYS A N 1
ATOM 1406 C CA . LYS A 1 169 ? 7.505 9.100 -10.742 1.00 84.62 169 LYS A CA 1
ATOM 1407 C C . LYS A 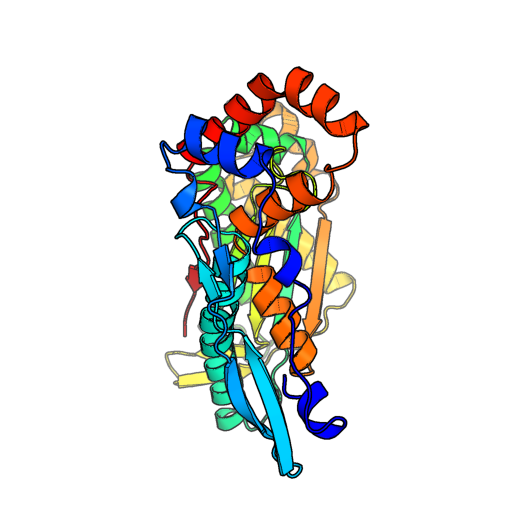1 169 ? 8.081 7.849 -10.066 1.00 84.62 169 LYS A C 1
ATOM 1409 O O . LYS A 1 169 ? 8.584 7.951 -8.946 1.00 84.62 169 LYS A O 1
ATOM 1414 N N . PRO A 1 170 ? 7.966 6.671 -10.706 1.00 84.62 170 PRO A N 1
ATOM 1415 C CA . PRO A 1 170 ? 8.268 5.392 -10.065 1.00 84.62 170 PRO A CA 1
ATOM 1416 C C . PRO A 1 170 ? 9.768 5.167 -9.825 1.00 84.62 170 PRO A C 1
ATOM 1418 O O . PRO A 1 170 ? 10.140 4.203 -9.173 1.00 84.62 170 PRO A O 1
ATOM 1421 N N . PHE A 1 171 ? 10.622 6.060 -10.331 1.00 87.19 171 PHE A N 1
ATOM 1422 C CA . PHE A 1 171 ? 12.074 6.034 -10.141 1.00 87.19 171 PHE A CA 1
ATOM 1423 C C . PHE A 1 171 ? 12.563 7.002 -9.056 1.00 87.19 171 PHE A C 1
ATOM 1425 O O . PHE A 1 171 ? 13.763 7.119 -8.842 1.00 87.19 171 PHE A O 1
ATOM 1432 N N . ASN A 1 172 ? 11.650 7.709 -8.381 1.00 87.69 172 ASN A N 1
ATOM 1433 C CA . ASN A 1 172 ? 11.991 8.608 -7.284 1.00 87.69 172 ASN A CA 1
ATOM 1434 C C . ASN A 1 172 ? 11.544 7.968 -5.962 1.00 87.69 172 ASN A C 1
ATOM 1436 O O . ASN A 1 172 ? 10.345 7.693 -5.833 1.00 87.69 172 ASN A O 1
ATOM 1440 N N . PRO A 1 173 ? 12.438 7.832 -4.962 1.00 88.38 173 PRO A N 1
ATOM 1441 C CA . PRO A 1 173 ? 12.072 7.308 -3.647 1.00 88.38 173 PRO A CA 1
ATOM 1442 C C . PRO A 1 173 ? 10.935 8.114 -3.022 1.00 88.38 173 PRO A C 1
ATOM 1444 O O . PRO A 1 173 ? 11.008 9.342 -2.943 1.00 88.38 173 PRO A O 1
ATOM 1447 N N . HIS A 1 174 ? 9.850 7.476 -2.620 1.00 89.50 174 HIS A N 1
ATOM 1448 C CA . HIS A 1 174 ? 8.714 8.178 -2.036 1.00 89.50 174 HIS A CA 1
ATOM 1449 C C . HIS A 1 174 ? 7.967 7.250 -1.097 1.00 89.50 174 HIS A C 1
ATOM 1451 O O . HIS A 1 174 ? 7.029 6.573 -1.504 1.00 89.50 174 HIS A O 1
ATOM 1457 N N . GLU A 1 175 ? 8.383 7.253 0.160 1.00 88.00 175 GLU A N 1
ATOM 1458 C CA . GLU A 1 175 ? 7.848 6.377 1.192 1.00 88.00 175 GLU A CA 1
ATOM 1459 C C . GLU A 1 175 ? 6.483 6.874 1.681 1.00 88.00 175 GLU A C 1
ATOM 1461 O O . GLU A 1 175 ? 6.356 7.962 2.258 1.00 88.00 175 GLU A O 1
ATOM 1466 N N . HIS A 1 176 ? 5.440 6.087 1.411 1.00 87.56 176 HIS A N 1
ATOM 1467 C CA . HIS A 1 176 ? 4.082 6.371 1.874 1.00 87.56 176 HIS A CA 1
ATOM 1468 C C . HIS A 1 176 ? 3.234 5.091 2.000 1.00 87.56 176 HIS A C 1
ATOM 1470 O O . HIS A 1 176 ? 2.503 4.714 1.080 1.00 87.56 176 HIS A O 1
ATOM 1476 N N . PRO A 1 177 ? 3.274 4.382 3.141 1.00 88.25 177 PRO A N 1
ATOM 1477 C CA . PRO A 1 177 ? 2.449 3.205 3.339 1.00 88.25 177 PRO A CA 1
ATOM 1478 C C . PRO A 1 177 ? 0.963 3.561 3.295 1.00 88.25 177 PRO A C 1
ATOM 1480 O O . PRO A 1 177 ? 0.476 4.483 3.958 1.00 88.25 177 PRO A O 1
ATOM 1483 N N . HIS A 1 178 ? 0.229 2.766 2.524 1.00 89.12 178 HIS A N 1
ATOM 1484 C CA . HIS A 1 178 ? -1.221 2.739 2.509 1.00 89.12 178 HIS A CA 1
ATOM 1485 C C . HIS A 1 178 ? -1.706 1.677 3.491 1.00 89.12 178 HIS A C 1
ATOM 1487 O O . HIS A 1 178 ? -1.616 0.485 3.210 1.00 89.12 178 HIS A O 1
ATOM 1493 N N . LEU A 1 179 ? -2.263 2.101 4.621 1.00 91.75 179 LEU A N 1
ATOM 1494 C CA . LEU A 1 179 ? -2.874 1.216 5.608 1.00 91.75 179 LEU A CA 1
ATOM 1495 C C . LEU A 1 179 ? -4.376 1.154 5.356 1.00 91.75 179 LEU A C 1
ATOM 1497 O O . LEU A 1 179 ? -5.058 2.167 5.501 1.00 91.75 179 LEU A O 1
ATOM 1501 N N . LEU A 1 180 ? -4.903 -0.011 4.981 1.00 92.69 180 LEU A N 1
ATOM 1502 C CA . LEU A 1 180 ? -6.337 -0.217 4.803 1.00 92.69 180 LEU A CA 1
ATOM 1503 C C . LEU A 1 180 ? -6.871 -1.169 5.847 1.00 92.69 180 LEU A C 1
ATOM 1505 O O . LEU A 1 180 ? -6.335 -2.255 6.033 1.00 92.69 180 LEU A O 1
ATOM 1509 N N . TYR A 1 181 ? -7.962 -0.790 6.488 1.00 93.50 181 TYR A N 1
ATOM 1510 C CA . TYR A 1 181 ? -8.521 -1.568 7.582 1.00 93.50 181 TYR A CA 1
ATOM 1511 C C . TYR A 1 181 ? -10.023 -1.303 7.704 1.00 93.50 181 TYR A C 1
ATOM 1513 O O . TYR A 1 181 ? -10.492 -0.194 7.426 1.00 93.50 181 TYR A O 1
ATOM 1521 N N . PRO A 1 182 ? -10.823 -2.318 8.059 1.00 94.69 182 PRO A N 1
ATOM 1522 C CA . PRO A 1 182 ? -12.227 -2.111 8.358 1.00 94.69 182 PRO A CA 1
ATOM 1523 C C . PRO A 1 182 ? -12.388 -1.367 9.691 1.00 94.69 182 PRO A C 1
ATOM 1525 O O . PRO A 1 182 ? -11.515 -1.429 10.553 1.00 94.69 182 PRO A O 1
ATOM 1528 N N . ASN A 1 183 ? -13.532 -0.712 9.907 1.00 95.75 183 ASN A N 1
ATOM 1529 C CA . ASN A 1 183 ? -13.822 0.004 11.157 1.00 95.75 183 ASN A CA 1
ATOM 1530 C C . ASN A 1 183 ? -14.168 -0.910 12.357 1.00 95.75 183 ASN A C 1
ATOM 1532 O O . ASN A 1 183 ? -15.095 -0.642 13.128 1.00 95.75 183 ASN A O 1
ATOM 1536 N N . VAL A 1 184 ? -13.448 -2.025 12.491 1.00 94.88 184 VAL A N 1
ATOM 1537 C CA . VAL A 1 184 ? -13.603 -3.023 13.551 1.00 94.88 184 VAL A CA 1
ATOM 1538 C C . VAL A 1 184 ? -12.252 -3.446 14.107 1.00 94.88 184 VAL A C 1
ATOM 1540 O O . VAL A 1 184 ? -11.261 -3.526 13.386 1.00 94.88 184 VAL A O 1
ATOM 1543 N N . LEU A 1 185 ? -12.259 -3.783 15.387 1.00 94.00 185 LEU A N 1
ATOM 1544 C CA . LEU A 1 185 ? -11.207 -4.506 16.081 1.00 94.00 185 LEU A CA 1
ATOM 1545 C C . LEU A 1 185 ? -11.753 -5.874 16.498 1.00 94.00 185 LEU A C 1
ATOM 1547 O O . LEU A 1 185 ? -12.961 -6.014 16.687 1.00 94.00 185 LEU A O 1
ATOM 1551 N N . TYR A 1 186 ? -10.897 -6.871 16.662 1.00 93.19 186 TYR A N 1
ATOM 1552 C CA . TYR A 1 186 ? -11.304 -8.221 17.051 1.00 93.19 186 TYR A CA 1
ATOM 1553 C C . TYR A 1 186 ? -10.729 -8.607 18.409 1.00 93.19 186 TYR A C 1
ATOM 1555 O O . TYR A 1 186 ? -9.535 -8.443 18.651 1.00 93.19 186 TYR A O 1
ATOM 1563 N N . SER A 1 187 ? -11.582 -9.129 19.286 1.00 91.12 187 SER A N 1
ATOM 1564 C CA . SER A 1 187 ? -11.171 -9.795 20.521 1.00 91.12 187 SER A CA 1
ATOM 1565 C C . SER A 1 187 ? -11.017 -11.285 20.239 1.00 91.12 187 SER A C 1
ATOM 1567 O O . SER A 1 187 ? -12.007 -11.950 19.936 1.00 91.12 187 SER A O 1
ATOM 1569 N N . TYR A 1 188 ? -9.805 -11.824 20.378 1.00 86.56 188 TYR A N 1
ATOM 1570 C CA . TYR A 1 188 ? -9.590 -13.277 20.328 1.00 86.56 188 TYR A CA 1
ATOM 1571 C C . TYR A 1 188 ? -10.148 -13.980 21.567 1.00 86.56 188 TYR A C 1
ATOM 1573 O O . TYR A 1 188 ? -10.612 -15.112 21.463 1.00 86.56 188 TYR A O 1
ATOM 1581 N N . ALA A 1 189 ? -10.127 -13.305 22.721 1.00 88.25 189 ALA A N 1
ATOM 1582 C CA . ALA A 1 189 ? -10.662 -13.843 23.967 1.00 88.25 189 ALA A CA 1
ATOM 1583 C C . ALA A 1 189 ? -12.183 -14.036 23.878 1.00 88.25 189 ALA A C 1
ATOM 1585 O O . ALA A 1 189 ? -12.695 -15.088 24.245 1.00 88.25 189 ALA A O 1
ATOM 1586 N N . ASP A 1 190 ? -12.888 -13.047 23.323 1.00 88.69 190 ASP A N 1
ATOM 1587 C CA . ASP A 1 190 ? -14.354 -13.055 23.254 1.00 88.69 190 ASP A CA 1
ATOM 1588 C C . ASP A 1 190 ? -14.901 -13.518 21.899 1.00 88.69 190 ASP A C 1
ATOM 1590 O O . ASP A 1 190 ? -16.118 -13.608 21.734 1.00 88.69 190 ASP A O 1
ATOM 1594 N N . GLN A 1 191 ? -14.017 -13.754 20.922 1.00 89.62 191 GLN A N 1
ATOM 1595 C CA . GLN A 1 191 ? -14.329 -14.060 19.520 1.00 89.62 191 GLN A CA 1
ATOM 1596 C C . GLN A 1 191 ? -15.338 -13.081 18.897 1.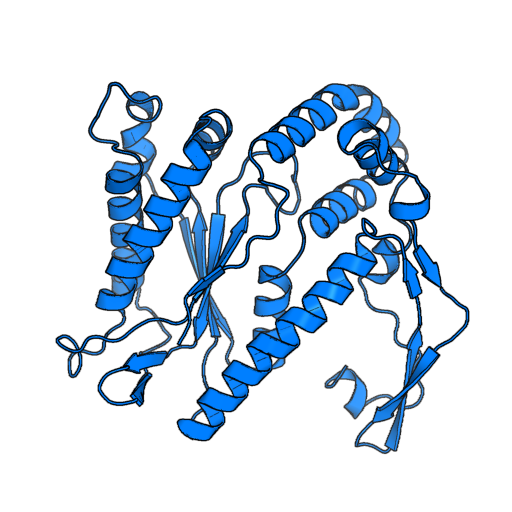00 89.62 191 GLN A C 1
ATOM 1598 O O . GLN A 1 191 ? -16.283 -13.464 18.202 1.00 89.62 191 GLN A O 1
ATOM 1603 N N . LYS A 1 192 ? -15.163 -11.784 19.173 1.00 91.44 192 LYS A N 1
ATOM 1604 C CA . LYS A 1 192 ? -16.117 -10.729 18.801 1.00 91.44 192 LYS A CA 1
ATOM 1605 C C . LYS A 1 192 ? -15.445 -9.557 18.113 1.00 91.44 192 LYS A C 1
ATOM 1607 O O . LYS A 1 192 ? -14.328 -9.169 18.443 1.00 91.44 192 LYS A O 1
ATOM 1612 N N . PHE A 1 193 ? -16.188 -8.949 17.191 1.00 92.94 193 PHE A N 1
ATOM 1613 C CA . PHE A 1 193 ? -15.811 -7.692 16.559 1.00 92.94 193 PHE A CA 1
ATOM 1614 C C . PHE A 1 193 ? -16.373 -6.499 17.336 1.00 92.94 193 PHE A C 1
ATOM 1616 O O . PHE A 1 193 ? -17.586 -6.370 17.510 1.00 92.94 193 PHE A O 1
ATOM 1623 N N . THR A 1 194 ? -15.490 -5.585 17.719 1.00 93.00 194 THR A N 1
ATOM 1624 C CA . THR A 1 194 ? -15.805 -4.301 18.343 1.00 93.00 194 THR A CA 1
ATOM 1625 C C . THR A 1 194 ? -15.649 -3.193 17.312 1.00 93.00 194 THR A C 1
ATOM 1627 O O . THR A 1 194 ? -14.578 -3.002 16.742 1.00 93.00 194 THR A O 1
ATOM 1630 N N . ARG A 1 195 ? -16.719 -2.439 17.054 1.00 93.44 195 ARG A N 1
ATOM 1631 C CA . ARG A 1 195 ? -16.689 -1.312 16.111 1.00 93.44 195 ARG A CA 1
ATOM 1632 C C . ARG A 1 195 ? -16.106 -0.063 16.763 1.00 93.44 195 ARG A C 1
ATOM 1634 O O . ARG A 1 195 ? -16.384 0.207 17.930 1.00 93.44 195 ARG A O 1
ATOM 1641 N N . PHE A 1 196 ? -15.398 0.734 15.971 1.00 94.50 196 PHE A N 1
ATOM 1642 C CA . PHE A 1 196 ? -14.998 2.095 16.327 1.00 94.50 196 PHE A CA 1
ATOM 1643 C C . PHE A 1 196 ? -15.567 3.116 15.330 1.00 94.50 196 PHE A C 1
ATOM 1645 O O . PHE A 1 196 ? -16.022 2.755 14.236 1.00 94.50 196 PHE A O 1
ATOM 1652 N N . GLN A 1 197 ? -15.577 4.391 15.727 1.00 92.06 197 GLN A N 1
ATOM 1653 C CA . GLN A 1 197 ? -16.069 5.497 14.902 1.00 92.06 197 GLN A CA 1
ATOM 1654 C C . GLN A 1 197 ? -15.118 5.727 13.713 1.00 92.06 197 GLN A C 1
ATOM 1656 O O . GLN A 1 197 ? -13.945 6.008 13.945 1.00 92.06 197 GLN A O 1
ATOM 1661 N N . PRO A 1 198 ? -15.576 5.631 12.449 1.00 92.38 198 PRO A N 1
ATOM 1662 C CA . PRO A 1 198 ? -14.695 5.765 11.288 1.00 92.38 198 PRO A CA 1
ATOM 1663 C C . PRO A 1 198 ? -14.344 7.221 10.937 1.00 92.38 198 PRO A C 1
ATOM 1665 O O . PRO A 1 198 ? -13.545 7.449 10.034 1.00 92.38 198 PRO A O 1
ATOM 1668 N N . PHE A 1 199 ? -14.962 8.202 11.598 1.00 93.62 199 PHE A N 1
ATOM 1669 C CA . PHE A 1 199 ? -14.769 9.626 11.328 1.00 93.62 199 PHE A CA 1
ATOM 1670 C C . PHE A 1 199 ? -13.929 10.255 12.433 1.00 93.62 199 PHE A C 1
ATOM 1672 O O . PHE A 1 199 ? -14.357 10.284 13.587 1.00 93.62 199 PHE A O 1
ATOM 1679 N N . PHE A 1 200 ? -12.751 10.755 12.067 1.00 93.31 200 PHE A N 1
ATOM 1680 C CA . PHE A 1 200 ? -11.836 11.406 12.997 1.00 93.31 200 PHE A CA 1
ATOM 1681 C C . PHE A 1 200 ? -12.077 12.918 13.033 1.00 93.31 200 PHE A C 1
ATOM 1683 O O . PHE A 1 200 ? -12.089 13.576 11.990 1.00 93.31 200 PHE A O 1
ATOM 1690 N N . SER A 1 201 ? -12.249 13.468 14.236 1.00 94.19 201 SER A N 1
ATOM 1691 C CA . SER A 1 201 ? -12.269 14.914 14.475 1.00 94.19 201 SER A CA 1
ATOM 1692 C C . SER A 1 201 ? -10.903 15.556 14.166 1.00 94.19 201 SER A C 1
ATOM 1694 O O . SER A 1 201 ? -9.897 14.847 14.061 1.00 94.19 201 SER A O 1
ATOM 1696 N N . PRO A 1 202 ? -10.815 16.895 14.045 1.00 94.06 202 PRO A N 1
ATOM 1697 C CA . PRO A 1 202 ? -9.531 17.586 13.903 1.00 94.06 202 PRO A CA 1
ATOM 1698 C C . PRO A 1 202 ? -8.514 17.216 14.996 1.00 94.06 202 PRO A C 1
ATOM 1700 O O . PRO A 1 202 ? -7.363 16.919 14.677 1.00 94.06 202 PRO A O 1
ATOM 1703 N N . ASP A 1 203 ? -8.948 17.124 16.256 1.00 95.56 203 ASP A N 1
ATOM 1704 C CA . ASP A 1 203 ? -8.085 16.732 17.380 1.00 95.56 203 ASP A CA 1
ATOM 1705 C C . ASP A 1 203 ? -7.621 15.279 17.274 1.00 95.56 203 ASP A C 1
ATOM 1707 O O . ASP A 1 203 ? -6.458 14.965 17.527 1.00 95.56 203 ASP A O 1
ATOM 1711 N N . GLN A 1 204 ? -8.506 14.380 16.837 1.00 94.88 204 GLN A N 1
ATOM 1712 C CA . GLN A 1 204 ? -8.144 12.991 16.572 1.00 94.88 204 GLN A CA 1
ATOM 1713 C C . GLN A 1 204 ? -7.124 12.895 15.433 1.00 94.88 204 GLN A C 1
ATOM 1715 O O . GLN A 1 204 ? -6.132 12.188 15.578 1.00 94.88 204 GLN A O 1
ATOM 1720 N N . ASN A 1 205 ? -7.296 13.646 14.342 1.00 94.00 205 ASN A N 1
ATOM 1721 C CA . ASN A 1 205 ? -6.315 13.699 13.252 1.00 94.00 205 ASN A CA 1
ATOM 1722 C C . ASN A 1 205 ? -4.959 14.236 13.732 1.00 94.00 205 ASN A C 1
ATOM 1724 O O . ASN A 1 205 ? -3.919 13.685 13.367 1.00 94.00 205 ASN A O 1
ATOM 1728 N N . LYS A 1 206 ? -4.955 15.265 14.591 1.00 94.81 206 LYS A N 1
ATOM 1729 C CA . LYS A 1 206 ? -3.730 15.755 15.235 1.00 94.81 206 LYS A CA 1
ATOM 1730 C C . LYS A 1 206 ? -3.070 14.649 16.057 1.00 94.81 206 LYS A C 1
ATOM 1732 O O . LYS A 1 206 ? -1.876 14.407 15.885 1.00 94.81 206 LYS A O 1
ATOM 1737 N N . LYS A 1 207 ? -3.843 13.911 16.861 1.00 96.38 207 LYS A N 1
ATOM 1738 C CA . LYS A 1 207 ? -3.299 12.806 17.653 1.00 96.38 207 LYS A CA 1
ATOM 1739 C C . LYS A 1 207 ? -2.715 11.700 16.777 1.00 96.38 207 LYS A C 1
ATOM 1741 O O . LYS A 1 207 ? -1.651 11.185 17.086 1.00 96.38 207 LYS A O 1
ATOM 1746 N N . ILE A 1 208 ? -3.345 11.358 15.656 1.00 95.94 208 ILE A N 1
ATOM 1747 C CA . ILE A 1 208 ? -2.808 10.354 14.725 1.00 95.94 208 ILE A CA 1
ATOM 1748 C C . ILE A 1 208 ? -1.473 10.817 14.124 1.00 95.94 208 ILE A C 1
ATOM 1750 O O . ILE A 1 208 ? -0.535 10.022 14.054 1.00 95.94 208 ILE A O 1
ATOM 1754 N N . LYS A 1 209 ? -1.355 12.099 13.742 1.00 96.00 209 LYS A N 1
ATOM 1755 C CA . LYS A 1 209 ? -0.079 12.685 13.293 1.00 96.00 209 LYS A CA 1
ATOM 1756 C C . LYS A 1 209 ? 1.000 12.594 14.377 1.00 96.00 209 LYS A C 1
ATOM 1758 O O . LYS A 1 209 ? 2.138 12.260 14.062 1.00 96.00 209 LYS A O 1
ATOM 1763 N N . GLU A 1 210 ? 0.651 12.854 15.637 1.00 96.75 210 GLU A N 1
ATOM 1764 C CA . GLU A 1 210 ? 1.565 12.692 16.778 1.00 96.75 210 GLU A CA 1
ATOM 1765 C C . GLU A 1 210 ? 2.007 11.236 16.953 1.00 96.75 210 GLU A C 1
ATOM 1767 O O . GLU A 1 210 ? 3.203 10.981 17.029 1.00 96.75 210 GLU A O 1
ATOM 1772 N N . LEU A 1 211 ? 1.079 10.272 16.920 1.00 97.69 211 LEU A N 1
ATOM 1773 C CA . LEU A 1 211 ? 1.420 8.846 17.005 1.00 97.69 211 LEU A CA 1
ATOM 1774 C C . LEU A 1 211 ? 2.366 8.426 15.875 1.00 97.69 211 LEU A C 1
ATOM 1776 O O . LEU A 1 211 ? 3.289 7.643 16.101 1.00 97.69 211 LEU A O 1
ATOM 1780 N N . TRP A 1 212 ? 2.153 8.939 14.659 1.00 96.88 212 TRP A N 1
ATOM 1781 C CA . TRP A 1 212 ? 3.048 8.666 13.538 1.00 96.88 212 TRP A CA 1
ATOM 1782 C C . TRP A 1 212 ? 4.438 9.263 13.756 1.00 96.88 212 TRP A C 1
ATOM 1784 O O . TRP A 1 212 ? 5.432 8.554 13.616 1.00 96.88 212 TRP A O 1
ATOM 1794 N N . ARG A 1 213 ? 4.508 10.525 14.190 1.00 96.81 213 ARG A N 1
ATOM 1795 C CA . ARG A 1 213 ? 5.765 11.191 14.549 1.00 96.81 213 ARG A CA 1
ATOM 1796 C C . ARG A 1 213 ? 6.539 10.417 15.612 1.00 96.81 213 ARG A C 1
ATOM 1798 O O . ARG A 1 213 ? 7.709 10.120 15.410 1.00 96.81 213 ARG A O 1
ATOM 1805 N N . GLU A 1 214 ? 5.885 10.056 16.711 1.00 96.94 214 GLU A N 1
ATOM 1806 C CA . GLU A 1 214 ? 6.490 9.273 17.794 1.00 96.94 214 GLU A CA 1
ATOM 1807 C C . GLU A 1 214 ? 7.029 7.930 17.284 1.00 96.94 214 GLU A C 1
ATOM 1809 O O . GLU A 1 214 ? 8.082 7.479 17.717 1.00 96.94 214 GLU A O 1
ATOM 1814 N N . SER A 1 215 ? 6.319 7.292 16.351 1.00 97.25 215 SER A N 1
ATOM 1815 C CA . SER A 1 215 ? 6.735 6.007 15.776 1.00 97.25 215 SER A CA 1
ATOM 1816 C C . SER A 1 215 ? 7.944 6.137 14.850 1.00 97.25 215 SER A C 1
ATOM 1818 O O . SER A 1 215 ? 8.778 5.238 14.825 1.00 97.25 215 SER A O 1
ATOM 1820 N N . LEU A 1 216 ? 8.063 7.252 14.121 1.00 96.25 216 LEU A N 1
ATOM 1821 C CA . LEU A 1 216 ? 9.249 7.572 13.322 1.00 96.25 216 LEU A CA 1
ATOM 1822 C C . LEU A 1 216 ? 10.457 7.898 14.202 1.00 96.25 216 LEU A C 1
ATOM 1824 O O . LEU A 1 216 ? 11.551 7.425 13.919 1.00 96.25 216 LEU A O 1
ATOM 1828 N N . ILE A 1 217 ? 10.259 8.681 15.268 1.00 95.25 217 ILE A N 1
ATOM 1829 C CA . ILE A 1 217 ? 11.321 9.015 16.229 1.00 95.25 217 ILE A CA 1
ATOM 1830 C C . ILE A 1 217 ? 11.900 7.742 16.848 1.00 95.25 217 ILE A C 1
ATOM 1832 O O . ILE A 1 217 ? 13.116 7.581 16.886 1.00 95.25 217 ILE A O 1
ATOM 1836 N N . GLU A 1 218 ? 11.024 6.840 17.293 1.00 95.44 218 GLU A N 1
ATOM 1837 C CA . GLU A 1 218 ? 11.400 5.576 17.926 1.00 95.44 218 GLU A CA 1
ATOM 1838 C C . GLU A 1 218 ? 12.024 4.596 16.922 1.00 95.44 218 GLU A C 1
ATOM 1840 O O . GLU A 1 218 ? 13.109 4.077 17.163 1.00 95.44 218 GLU A O 1
ATOM 1845 N N . GLY A 1 219 ? 11.382 4.367 15.771 1.00 94.31 219 GLY A N 1
ATOM 1846 C CA . GLY A 1 219 ? 11.831 3.359 14.807 1.00 94.31 219 GLY A CA 1
ATOM 1847 C C . GLY A 1 219 ? 13.078 3.746 14.002 1.00 94.31 219 GLY A C 1
ATOM 1848 O O . GLY A 1 219 ? 13.803 2.859 13.551 1.00 94.31 219 GLY A O 1
ATOM 1849 N N . LEU A 1 220 ? 13.350 5.045 13.829 1.00 93.81 220 LEU A N 1
ATOM 1850 C CA . LEU A 1 220 ? 14.566 5.546 13.170 1.00 93.81 220 LEU A CA 1
ATOM 1851 C C . LEU A 1 220 ? 15.656 5.984 14.156 1.00 93.81 220 LEU A C 1
ATOM 1853 O O . LEU A 1 220 ? 16.711 6.425 13.711 1.00 93.81 220 LEU A O 1
ATOM 1857 N N . ASP A 1 221 ? 15.409 5.871 15.465 1.00 90.62 221 ASP A N 1
ATOM 1858 C CA . ASP A 1 221 ? 16.328 6.306 16.524 1.00 90.62 221 ASP A CA 1
ATOM 1859 C C . ASP A 1 221 ? 16.802 7.764 16.335 1.00 90.62 221 ASP A C 1
ATOM 1861 O O . ASP A 1 221 ? 17.989 8.084 16.358 1.00 90.62 221 ASP A O 1
ATOM 1865 N N . LEU A 1 222 ? 15.859 8.690 16.116 1.00 91.00 222 LEU A N 1
ATOM 1866 C CA . LEU A 1 222 ? 16.182 10.080 15.737 1.00 91.00 222 LEU A CA 1
ATOM 1867 C C . LEU A 1 222 ? 16.875 10.895 16.841 1.00 91.00 222 LEU A C 1
ATOM 1869 O O . LEU A 1 222 ? 17.366 11.999 16.588 1.00 91.00 222 LEU A O 1
ATOM 1873 N N . HIS A 1 223 ? 16.906 10.384 18.071 1.00 87.44 223 HIS A N 1
ATOM 1874 C CA . HIS A 1 223 ? 17.666 10.991 19.163 1.00 87.44 223 HIS A CA 1
ATOM 1875 C C . HIS A 1 223 ? 19.162 10.683 19.071 1.00 87.44 223 HIS A C 1
ATOM 1877 O O . HIS A 1 223 ? 19.975 11.451 19.589 1.00 87.44 223 HIS A O 1
ATOM 1883 N N . ASN A 1 224 ? 19.529 9.613 18.371 1.00 86.19 224 ASN A N 1
ATOM 1884 C CA . ASN A 1 224 ? 20.903 9.243 18.118 1.00 86.19 224 ASN A CA 1
ATOM 1885 C C . ASN A 1 224 ? 21.456 10.024 16.920 1.00 86.19 224 ASN A C 1
ATOM 1887 O O . ASN A 1 224 ? 21.238 9.688 15.752 1.00 86.19 224 ASN A O 1
ATOM 1891 N N . THR A 1 225 ? 22.211 11.081 17.219 1.00 79.75 225 THR A N 1
ATOM 1892 C CA . THR A 1 225 ? 22.825 11.954 16.209 1.00 79.75 225 THR A CA 1
ATOM 1893 C C . THR A 1 225 ? 23.959 11.290 15.432 1.00 79.75 225 THR A C 1
ATOM 1895 O O . THR A 1 225 ? 24.473 11.896 14.504 1.00 79.75 225 THR A O 1
ATOM 1898 N N . MET A 1 226 ? 24.366 10.068 15.789 1.00 83.06 226 MET A N 1
ATOM 1899 C CA . MET A 1 226 ? 25.347 9.303 15.012 1.00 83.06 226 MET A CA 1
ATOM 1900 C C . MET A 1 226 ? 24.716 8.570 13.820 1.00 83.06 226 MET A C 1
ATOM 1902 O O . MET A 1 226 ? 25.436 7.985 13.013 1.00 83.06 226 MET A O 1
ATOM 1906 N N . THR A 1 227 ? 23.384 8.562 13.706 1.00 84.31 227 THR A N 1
ATOM 1907 C CA . THR A 1 227 ? 22.683 7.976 12.557 1.00 84.31 227 THR A CA 1
ATOM 1908 C C . THR A 1 227 ? 22.625 8.959 11.389 1.00 84.31 227 THR A C 1
ATOM 1910 O O . THR A 1 227 ? 22.586 10.172 11.590 1.00 84.31 227 THR A O 1
ATOM 1913 N N . ILE A 1 228 ? 22.502 8.442 10.162 1.00 87.75 228 ILE A N 1
ATOM 1914 C CA . ILE A 1 228 ? 22.302 9.263 8.950 1.00 87.75 228 ILE A CA 1
ATOM 1915 C C . ILE A 1 228 ? 21.029 10.131 9.003 1.00 87.75 228 ILE A C 1
ATOM 1917 O O . ILE A 1 228 ? 20.871 11.069 8.227 1.00 87.75 228 ILE A O 1
ATOM 1921 N N . TYR A 1 229 ? 20.101 9.809 9.910 1.00 90.75 229 TYR A N 1
ATOM 1922 C CA . TYR A 1 229 ? 18.845 10.525 10.111 1.00 90.75 229 TYR A CA 1
ATOM 1923 C C . TYR A 1 229 ? 18.980 11.689 11.100 1.00 90.75 229 TYR A C 1
ATOM 1925 O O . TYR A 1 229 ? 18.155 12.606 11.083 1.00 90.75 229 TYR A O 1
ATOM 1933 N N . GLY A 1 230 ? 20.000 11.651 11.965 1.00 85.19 230 GLY A N 1
ATOM 1934 C CA . GLY A 1 230 ? 20.183 12.577 13.080 1.00 85.19 230 GLY A CA 1
ATOM 1935 C C . GLY A 1 230 ? 20.262 14.040 12.648 1.00 85.19 230 GLY A C 1
ATOM 1936 O O . GLY A 1 230 ? 19.624 14.892 13.270 1.00 85.19 230 GLY A O 1
ATOM 1937 N N . ASP A 1 231 ? 20.950 14.314 11.539 1.00 87.69 231 ASP A N 1
ATOM 1938 C CA . ASP A 1 231 ? 21.108 15.663 10.974 1.00 87.69 231 ASP A CA 1
ATOM 1939 C C . ASP A 1 231 ? 19.782 16.267 10.489 1.00 87.69 231 ASP A C 1
ATOM 1941 O O . ASP A 1 231 ? 19.606 17.485 10.461 1.00 87.69 231 ASP A O 1
ATOM 1945 N N . TYR A 1 232 ? 18.81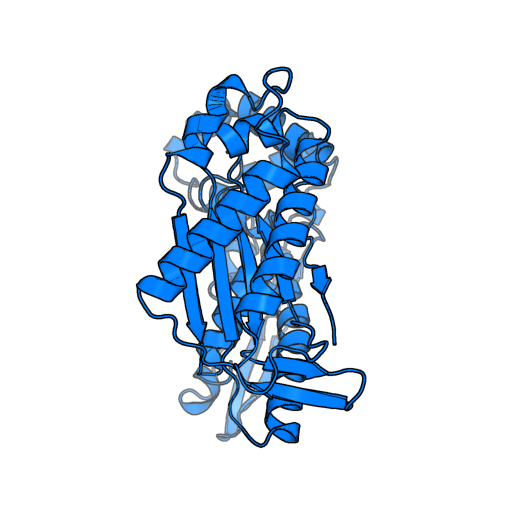1 15.415 10.154 1.00 91.69 232 TYR A N 1
ATOM 1946 C CA . TYR A 1 232 ? 17.522 15.811 9.588 1.00 91.69 232 TYR A CA 1
ATOM 1947 C C . TYR A 1 232 ? 16.355 15.632 10.561 1.00 91.69 232 TYR A C 1
ATOM 1949 O O . TYR A 1 232 ? 15.208 15.898 10.194 1.00 91.69 232 TYR A O 1
ATOM 1957 N N . LYS A 1 233 ? 16.611 15.216 11.810 1.00 91.31 233 LYS A N 1
ATOM 1958 C CA . LYS A 1 233 ? 15.575 14.859 12.799 1.00 91.31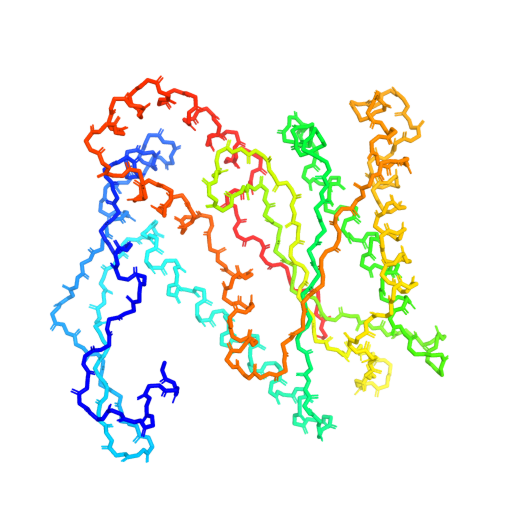 233 LYS A CA 1
ATOM 1959 C C . LYS A 1 233 ? 14.493 15.927 12.985 1.00 91.31 233 LYS A C 1
ATOM 1961 O O . LYS A 1 233 ? 13.322 15.588 13.150 1.00 91.31 233 LYS A O 1
ATOM 1966 N N . ASN A 1 234 ? 14.852 17.209 12.883 1.00 93.00 234 ASN A N 1
ATOM 1967 C CA . ASN A 1 234 ? 13.920 18.325 13.069 1.00 93.00 234 ASN A CA 1
ATOM 1968 C C . ASN A 1 234 ? 12.817 18.353 11.993 1.00 93.00 234 ASN A C 1
ATOM 1970 O O . ASN A 1 234 ? 11.711 18.810 12.267 1.00 93.00 234 ASN A O 1
ATOM 1974 N N . LEU A 1 235 ? 13.050 17.783 10.800 1.00 93.50 235 LEU A N 1
ATOM 1975 C CA . LEU A 1 235 ? 12.006 17.637 9.774 1.00 93.50 235 LEU A CA 1
ATOM 1976 C C . LEU A 1 235 ? 10.874 16.691 10.204 1.00 93.50 235 LEU A C 1
ATOM 1978 O O . LEU A 1 235 ? 9.774 16.774 9.664 1.00 93.50 235 LEU A O 1
ATOM 1982 N N . ILE A 1 236 ? 11.136 15.788 11.152 1.00 93.25 236 ILE A N 1
ATOM 1983 C CA . ILE A 1 236 ? 10.128 14.900 11.742 1.00 93.25 236 ILE A CA 1
ATOM 1984 C C . ILE A 1 236 ? 9.613 15.472 13.059 1.00 93.25 236 ILE A C 1
ATOM 1986 O O . ILE A 1 236 ? 8.399 15.520 13.260 1.00 93.25 236 ILE A O 1
ATOM 1990 N N . ILE A 1 237 ? 10.518 15.891 13.949 1.00 91.38 237 ILE A N 1
ATOM 1991 C CA . ILE A 1 237 ? 10.180 16.347 15.305 1.00 91.38 237 ILE A CA 1
ATOM 1992 C C . ILE A 1 237 ? 9.338 17.627 15.244 1.00 91.38 237 ILE A C 1
ATOM 1994 O O . ILE A 1 237 ? 8.236 17.654 15.792 1.00 91.38 237 ILE A O 1
ATOM 1998 N N . ASP A 1 238 ? 9.810 18.628 14.504 1.00 89.50 238 ASP A N 1
ATOM 1999 C CA . ASP A 1 238 ? 9.181 19.951 14.425 1.00 89.50 238 ASP A CA 1
ATOM 2000 C C . ASP A 1 238 ? 8.400 20.147 13.118 1.00 89.50 238 ASP A C 1
ATOM 2002 O O . ASP A 1 238 ? 7.505 20.988 13.029 1.00 89.50 238 ASP A O 1
ATOM 2006 N N . GLY A 1 239 ? 8.727 19.359 12.091 1.00 89.25 239 GLY A N 1
ATOM 2007 C CA . GLY A 1 239 ? 8.116 19.459 10.773 1.00 89.25 239 GLY A CA 1
ATOM 2008 C C . GLY A 1 239 ? 6.674 18.953 10.696 1.00 89.25 239 GLY A C 1
ATOM 2009 O O . GLY A 1 239 ? 6.170 18.187 11.532 1.00 89.25 239 GLY A O 1
ATOM 2010 N N . GLU A 1 240 ? 5.991 19.376 9.631 1.00 86.94 240 GLU A N 1
ATOM 2011 C CA . GLU A 1 240 ? 4.646 18.907 9.327 1.00 86.94 240 GLU A CA 1
ATOM 2012 C C . GLU A 1 240 ? 4.682 17.529 8.654 1.00 86.94 240 GLU A C 1
ATOM 2014 O O . GLU A 1 240 ? 5.280 17.339 7.594 1.00 86.94 240 GLU A O 1
ATOM 2019 N N . LEU A 1 241 ? 3.975 16.568 9.254 1.00 90.81 241 LEU A N 1
ATOM 2020 C CA . LEU A 1 241 ? 3.733 15.260 8.654 1.00 90.81 241 LEU A CA 1
ATOM 2021 C C . LEU A 1 241 ? 2.385 15.240 7.938 1.00 90.81 241 LEU A C 1
ATOM 2023 O O . LEU A 1 241 ? 1.356 15.682 8.471 1.00 90.81 241 LEU A O 1
ATOM 2027 N N . ASN A 1 242 ? 2.390 14.664 6.739 1.00 88.50 242 ASN A N 1
ATOM 2028 C CA . ASN A 1 242 ? 1.191 14.511 5.938 1.00 88.50 242 ASN A CA 1
ATOM 2029 C C . ASN A 1 242 ? 0.562 13.136 6.200 1.00 88.50 242 ASN A C 1
ATOM 2031 O O . ASN A 1 242 ? 1.070 12.101 5.769 1.00 88.50 242 ASN A O 1
ATOM 2035 N N . VAL A 1 243 ? -0.554 13.147 6.928 1.00 91.62 243 VAL A N 1
ATOM 2036 C CA . VAL A 1 243 ? -1.373 11.968 7.211 1.00 91.62 243 VAL A CA 1
ATOM 2037 C C . VAL A 1 243 ? -2.746 12.198 6.602 1.00 91.62 243 VAL A C 1
ATOM 2039 O O . VAL A 1 243 ? -3.460 13.113 7.011 1.00 91.62 243 VAL A O 1
ATOM 2042 N N . ASN A 1 244 ? -3.109 11.366 5.627 1.00 91.19 244 ASN A N 1
ATOM 2043 C CA . ASN A 1 244 ? -4.385 11.469 4.924 1.00 91.19 244 ASN A CA 1
ATOM 2044 C C . ASN A 1 244 ? -5.295 10.299 5.267 1.00 91.19 244 ASN A C 1
ATOM 2046 O O . ASN A 1 244 ? -4.879 9.141 5.200 1.00 91.19 244 ASN A O 1
ATOM 2050 N N . HIS A 1 245 ? -6.561 10.608 5.538 1.00 92.25 245 HIS A N 1
ATOM 2051 C CA . HIS A 1 245 ? -7.594 9.616 5.796 1.00 92.25 245 HIS A CA 1
ATOM 2052 C C . HIS A 1 245 ? -8.657 9.641 4.703 1.00 92.25 245 HIS A C 1
ATOM 2054 O O . HIS A 1 245 ? -9.157 10.697 4.317 1.00 92.25 245 HIS A O 1
ATOM 2060 N N . LYS A 1 246 ? -9.030 8.458 4.222 1.00 92.94 246 LYS A N 1
ATOM 2061 C CA . LYS A 1 246 ? -10.203 8.248 3.372 1.00 92.94 246 LYS A CA 1
ATOM 2062 C C . LYS A 1 246 ? -11.047 7.136 3.967 1.00 92.94 246 LYS A C 1
ATOM 2064 O O . LYS A 1 246 ? -10.515 6.194 4.547 1.00 92.94 246 LYS A O 1
ATOM 2069 N N . TYR A 1 247 ? -12.355 7.223 3.796 1.00 93.75 247 TYR A N 1
ATOM 2070 C CA . TYR A 1 247 ? -13.282 6.170 4.184 1.00 93.75 247 TYR A CA 1
ATOM 2071 C C . TYR A 1 247 ? -14.173 5.819 2.997 1.00 93.75 247 TYR A C 1
ATOM 2073 O O . TYR A 1 247 ? -14.542 6.679 2.205 1.00 93.75 247 TYR A O 1
ATOM 2081 N N . ALA A 1 248 ? -14.503 4.539 2.879 1.00 94.38 248 ALA A N 1
ATOM 2082 C CA . ALA A 1 248 ? -15.370 4.004 1.845 1.00 94.38 248 ALA A CA 1
ATOM 2083 C C . ALA A 1 248 ? -16.474 3.175 2.493 1.00 94.38 248 ALA A C 1
ATOM 2085 O O . ALA A 1 248 ? -16.218 2.145 3.136 1.00 94.38 248 ALA A O 1
ATOM 2086 N N . LYS A 1 249 ? -17.714 3.624 2.312 1.00 92.75 249 LYS A N 1
ATOM 2087 C CA . LYS A 1 249 ? -18.900 2.913 2.801 1.00 92.75 249 LYS A CA 1
ATOM 2088 C C . LYS A 1 249 ? -19.494 2.053 1.701 1.00 92.75 249 LYS A C 1
ATOM 2090 O O . LYS A 1 249 ? -19.929 0.931 1.958 1.00 92.75 249 LYS A O 1
ATOM 2095 N N . GLU A 1 250 ? -19.516 2.584 0.484 1.00 92.19 250 GLU A N 1
ATOM 2096 C CA . GLU A 1 250 ? -20.164 1.926 -0.632 1.00 92.19 250 GLU A CA 1
ATOM 2097 C C . GLU A 1 250 ? -19.228 0.929 -1.310 1.00 92.19 250 GLU A C 1
ATOM 2099 O O . GLU A 1 250 ? -18.006 1.077 -1.361 1.00 92.19 250 GLU A O 1
ATOM 2104 N N . LYS A 1 251 ? -19.816 -0.144 -1.841 1.00 87.88 251 LYS A N 1
ATOM 2105 C CA . LYS A 1 251 ? -19.055 -1.293 -2.344 1.00 87.88 251 LYS A CA 1
ATOM 2106 C C . LYS A 1 251 ? -18.086 -0.936 -3.466 1.00 87.88 251 LYS A C 1
ATOM 2108 O O . LYS A 1 251 ? -16.970 -1.451 -3.501 1.00 87.88 251 LYS A O 1
ATOM 2113 N N . HIS A 1 252 ? -18.486 -0.043 -4.363 1.00 85.44 252 HIS A N 1
ATOM 2114 C CA . HIS A 1 252 ? -17.639 0.402 -5.464 1.00 85.44 252 HIS A CA 1
ATOM 2115 C C . HIS A 1 252 ? -16.438 1.233 -4.973 1.00 85.44 252 HIS A C 1
ATOM 2117 O O . HIS A 1 252 ? -15.335 1.058 -5.491 1.00 85.44 252 HIS A O 1
ATOM 2123 N N . GLU A 1 253 ? -16.617 2.052 -3.932 1.00 90.94 253 GLU A N 1
ATOM 2124 C CA . GLU A 1 253 ? -15.546 2.820 -3.283 1.00 90.94 253 GLU A CA 1
ATOM 2125 C C . GLU A 1 253 ? -14.556 1.885 -2.575 1.00 90.94 253 GLU A C 1
ATOM 2127 O O . GLU A 1 253 ? -13.344 1.998 -2.754 1.00 90.94 253 GLU A O 1
ATOM 2132 N N . GLN A 1 254 ? -15.067 0.897 -1.830 1.00 91.69 254 GLN A N 1
ATOM 2133 C CA . GLN A 1 254 ? -14.242 -0.106 -1.148 1.00 91.69 254 GLN A CA 1
ATOM 2134 C C . GLN A 1 254 ? -13.394 -0.892 -2.152 1.00 91.69 254 GLN A C 1
ATOM 2136 O O . GLN A 1 254 ? -12.196 -1.093 -1.952 1.00 91.69 254 GLN A O 1
ATOM 2141 N N . LEU A 1 255 ? -14.000 -1.300 -3.272 1.00 88.56 255 LEU A N 1
ATOM 2142 C CA . LEU A 1 255 ? -13.293 -1.957 -4.368 1.00 88.56 255 LEU A CA 1
ATOM 2143 C C . LEU A 1 255 ? -12.226 -1.050 -4.990 1.00 88.56 255 LEU A C 1
ATOM 2145 O O . LEU A 1 255 ? -11.167 -1.552 -5.363 1.00 88.56 255 LEU A O 1
ATOM 2149 N N . HIS A 1 256 ? -12.483 0.253 -5.119 1.00 86.81 256 HIS A N 1
ATOM 2150 C CA . HIS A 1 256 ? -11.501 1.206 -5.630 1.00 86.81 256 HIS A CA 1
ATOM 2151 C C . HIS A 1 256 ? -10.281 1.304 -4.702 1.00 86.81 256 HIS A C 1
ATOM 2153 O O . HIS A 1 256 ? -9.157 1.109 -5.167 1.00 86.81 256 HIS A O 1
ATOM 2159 N N . LEU A 1 257 ? -10.498 1.504 -3.395 1.00 88.75 257 LEU A N 1
ATOM 2160 C CA . LEU A 1 257 ? -9.417 1.575 -2.405 1.00 88.75 257 LEU A CA 1
ATOM 2161 C C . LEU A 1 257 ? -8.590 0.284 -2.365 1.00 88.75 257 LEU A C 1
ATOM 2163 O O . LEU A 1 257 ? -7.363 0.334 -2.441 1.00 88.75 257 LEU A O 1
ATOM 2167 N N . LEU A 1 258 ? -9.248 -0.880 -2.328 1.00 88.00 258 LEU A N 1
ATOM 2168 C CA . LEU A 1 258 ? -8.559 -2.172 -2.331 1.00 88.00 258 LEU A CA 1
ATOM 2169 C C . LEU A 1 258 ? -7.747 -2.384 -3.616 1.00 88.00 258 LEU A C 1
ATOM 2171 O O . LEU A 1 258 ? -6.626 -2.878 -3.550 1.00 88.00 258 LEU A O 1
ATOM 2175 N N . LYS A 1 259 ? -8.275 -2.017 -4.792 1.00 85.44 259 LYS A N 1
ATOM 2176 C CA . LYS A 1 259 ? -7.528 -2.128 -6.060 1.00 85.44 259 LYS A CA 1
ATOM 2177 C C . LYS A 1 259 ? -6.288 -1.250 -6.057 1.00 85.44 259 LYS A C 1
ATOM 2179 O O . LYS A 1 259 ? -5.227 -1.718 -6.457 1.00 85.44 259 LYS A O 1
ATOM 2184 N N . TYR A 1 260 ? -6.430 -0.006 -5.609 1.00 81.06 260 TYR A N 1
ATOM 2185 C CA . TYR A 1 260 ? -5.319 0.930 -5.515 1.00 81.06 260 TYR A CA 1
ATOM 2186 C C . TYR A 1 260 ? -4.224 0.385 -4.586 1.00 81.06 260 TYR A C 1
ATOM 2188 O O . TYR A 1 260 ? -3.055 0.328 -4.957 1.00 81.06 260 TYR A O 1
ATOM 2196 N N . ALA A 1 261 ? -4.621 -0.139 -3.429 1.00 80.06 261 ALA A N 1
ATOM 2197 C CA . ALA A 1 261 ? -3.713 -0.701 -2.440 1.00 80.06 261 ALA A CA 1
ATOM 2198 C C . ALA A 1 261 ? -3.126 -2.072 -2.785 1.00 80.06 261 ALA A C 1
ATOM 2200 O O . ALA A 1 261 ? -2.217 -2.527 -2.110 1.00 80.06 261 ALA A O 1
ATOM 2201 N N . ARG A 1 262 ? -3.636 -2.774 -3.796 1.00 80.88 262 ARG A N 1
ATOM 2202 C CA . ARG A 1 262 ? -3.089 -4.064 -4.259 1.00 80.88 262 ARG A CA 1
ATOM 2203 C C . ARG A 1 262 ? -2.400 -3.943 -5.614 1.00 80.88 262 ARG A C 1
ATOM 2205 O O . ARG A 1 262 ? -2.078 -4.956 -6.234 1.00 80.88 262 ARG A O 1
ATOM 2212 N N . ARG A 1 263 ? -2.242 -2.716 -6.111 1.00 81.25 263 ARG A N 1
ATOM 2213 C CA . ARG A 1 263 ? -1.627 -2.441 -7.404 1.00 81.25 263 ARG A CA 1
ATOM 2214 C C . ARG A 1 263 ? -0.147 -2.807 -7.369 1.00 81.25 263 ARG A C 1
ATOM 2216 O O . ARG A 1 263 ? 0.527 -2.589 -6.370 1.00 81.25 263 ARG A O 1
ATOM 2223 N N . SER A 1 264 ? 0.320 -3.354 -8.488 1.00 85.94 264 SER A N 1
ATOM 2224 C CA . SER A 1 264 ? 1.719 -3.711 -8.674 1.00 85.94 264 SER A CA 1
ATOM 2225 C C . SER A 1 264 ? 2.564 -2.519 -9.085 1.00 85.94 264 SER A C 1
ATOM 2227 O O . SER A 1 264 ? 2.104 -1.733 -9.910 1.00 85.94 264 SER A O 1
ATOM 2229 N N . TRP A 1 265 ? 3.825 -2.478 -8.655 1.00 86.88 265 TRP A N 1
ATOM 2230 C CA . TRP A 1 265 ? 4.818 -1.529 -9.185 1.00 86.88 265 TRP A CA 1
ATOM 2231 C C . TRP A 1 265 ? 4.926 -1.589 -10.719 1.00 86.88 265 TRP A C 1
ATOM 2233 O O . TRP A 1 265 ? 4.973 -0.554 -11.372 1.00 86.88 265 TRP A O 1
ATOM 2243 N N . LEU A 1 266 ? 4.851 -2.792 -11.311 1.00 90.00 266 LEU A N 1
ATOM 2244 C CA . LEU A 1 266 ? 4.816 -3.000 -12.768 1.00 90.00 266 LEU A CA 1
ATOM 2245 C C . LEU A 1 266 ? 3.703 -2.184 -13.437 1.00 90.00 266 LEU A C 1
ATOM 2247 O O . LEU A 1 266 ? 3.891 -1.664 -14.531 1.00 90.00 266 LEU A O 1
ATOM 2251 N N . CYS A 1 267 ? 2.554 -2.020 -12.773 1.00 88.75 267 CYS A N 1
ATOM 2252 C CA . CYS A 1 267 ? 1.474 -1.189 -13.292 1.00 88.75 267 CYS A CA 1
ATOM 2253 C C . CYS A 1 267 ? 1.856 0.296 -13.315 1.00 88.75 267 CYS A C 1
ATOM 2255 O O . CYS A 1 267 ? 1.431 1.002 -14.222 1.00 88.75 267 CYS A O 1
ATOM 2257 N N . ASP A 1 268 ? 2.607 0.775 -12.324 1.00 88.19 268 ASP A N 1
ATOM 2258 C CA . ASP A 1 268 ? 3.025 2.177 -12.233 1.00 88.19 268 ASP A CA 1
ATOM 2259 C C . ASP A 1 268 ? 4.174 2.478 -13.196 1.00 88.19 268 ASP A C 1
ATOM 2261 O O . ASP A 1 268 ? 4.107 3.463 -13.925 1.00 88.19 268 ASP A O 1
ATOM 2265 N N . VAL A 1 269 ? 5.162 1.583 -13.299 1.00 89.94 269 VAL A N 1
ATOM 2266 C CA . VAL A 1 269 ? 6.248 1.683 -14.288 1.00 89.94 269 VAL A CA 1
ATOM 2267 C C . VAL A 1 269 ? 5.702 1.583 -15.715 1.00 89.94 269 VAL A C 1
ATOM 2269 O O . VAL A 1 269 ? 6.049 2.401 -16.564 1.00 89.94 269 VAL A O 1
ATOM 2272 N N . GLY A 1 270 ? 4.786 0.644 -15.974 1.00 90.19 270 GLY A N 1
ATOM 2273 C CA . GLY A 1 270 ? 4.115 0.518 -17.270 1.00 90.19 270 GLY A CA 1
ATOM 2274 C C . GLY A 1 270 ? 3.345 1.784 -17.642 1.00 90.19 270 GLY A C 1
ATOM 2275 O O . GLY A 1 270 ? 3.531 2.319 -18.731 1.00 90.19 270 GLY A O 1
ATOM 2276 N N . LYS A 1 271 ? 2.542 2.323 -16.714 1.00 88.81 271 LYS A N 1
ATOM 2277 C CA . LYS A 1 271 ? 1.826 3.592 -16.922 1.00 88.81 271 LYS A CA 1
ATOM 2278 C C . LYS A 1 271 ? 2.764 4.772 -17.137 1.00 88.81 271 LYS A C 1
ATOM 2280 O O . LYS A 1 271 ? 2.463 5.614 -17.972 1.00 88.81 271 LYS A O 1
ATOM 2285 N N . TYR A 1 272 ? 3.869 4.844 -16.398 1.00 88.81 272 TYR A N 1
ATOM 2286 C CA . TYR A 1 272 ? 4.846 5.916 -16.542 1.00 88.81 272 TYR A CA 1
ATOM 2287 C C . TYR A 1 272 ? 5.393 5.971 -17.969 1.00 88.81 272 TYR A C 1
ATOM 2289 O O . TYR A 1 272 ? 5.273 7.003 -18.619 1.00 88.81 272 TYR A O 1
ATOM 2297 N N . PHE A 1 273 ? 5.899 4.852 -18.497 1.00 88.12 273 PHE A N 1
ATOM 2298 C CA . PHE A 1 273 ? 6.425 4.846 -19.861 1.00 88.12 273 PHE A CA 1
ATOM 2299 C C . PHE A 1 273 ? 5.343 4.988 -20.934 1.00 88.12 273 PHE A C 1
ATOM 2301 O O . PHE A 1 273 ? 5.620 5.522 -21.999 1.00 88.12 273 PHE A O 1
ATOM 2308 N N . MET A 1 274 ? 4.118 4.529 -20.673 1.00 82.62 274 MET A N 1
ATOM 2309 C CA . MET A 1 274 ? 2.990 4.745 -21.582 1.00 82.62 274 MET A CA 1
ATOM 2310 C C . MET A 1 274 ? 2.556 6.210 -21.672 1.00 82.62 274 MET A C 1
ATOM 2312 O O . MET A 1 274 ? 2.177 6.669 -22.743 1.00 82.62 274 MET A O 1
ATOM 2316 N N . ASN A 1 275 ? 2.574 6.931 -20.550 1.00 78.19 275 ASN A N 1
ATOM 2317 C CA . ASN A 1 275 ? 2.213 8.348 -20.508 1.00 78.19 275 ASN A CA 1
ATOM 2318 C C . ASN A 1 275 ? 3.305 9.247 -21.104 1.00 78.19 275 ASN A C 1
ATOM 2320 O O . ASN A 1 275 ? 3.041 10.411 -21.370 1.00 78.19 275 ASN A O 1
ATOM 2324 N N . CYS A 1 276 ? 4.509 8.712 -21.290 1.00 71.62 276 CYS A N 1
ATOM 2325 C CA . CYS A 1 276 ? 5.646 9.383 -21.907 1.00 71.62 276 CYS A CA 1
ATOM 2326 C C . CYS A 1 276 ? 5.902 8.840 -23.324 1.00 71.62 276 CYS A C 1
ATOM 2328 O O . CYS A 1 276 ? 7.033 8.520 -23.671 1.00 71.62 276 CYS A O 1
ATOM 2330 N N . ASN A 1 277 ? 4.846 8.609 -24.105 1.00 59.97 277 ASN A N 1
ATOM 2331 C CA . ASN A 1 277 ? 4.938 8.001 -25.436 1.00 59.97 277 ASN A CA 1
ATOM 2332 C C . ASN A 1 277 ? 4.695 9.025 -26.562 1.00 59.97 277 ASN A C 1
ATOM 2334 O O . ASN A 1 277 ? 4.122 8.676 -27.590 1.00 59.97 277 ASN A O 1
ATOM 2338 N N . GLU A 1 278 ? 5.075 10.290 -26.348 1.00 57.12 278 GLU A N 1
ATOM 2339 C CA . GLU A 1 278 ? 5.116 11.321 -27.396 1.00 57.12 278 GLU A CA 1
ATOM 2340 C C . GLU A 1 278 ? 6.505 11.344 -28.068 1.00 57.12 278 GLU A C 1
ATOM 2342 O O . GLU A 1 278 ? 7.501 10.964 -27.451 1.00 57.12 278 GLU A O 1
ATOM 2347 N N . ASP A 1 279 ? 6.611 11.811 -29.319 1.00 54.31 279 ASP A N 1
ATOM 2348 C CA . ASP A 1 279 ? 7.866 11.789 -30.102 1.00 54.31 279 ASP A CA 1
ATOM 2349 C C . ASP A 1 279 ? 9.061 12.462 -29.385 1.00 54.31 279 ASP A C 1
ATOM 2351 O O . ASP A 1 279 ? 10.211 12.040 -29.530 1.00 54.31 279 ASP A O 1
ATOM 2355 N N . ASN A 1 280 ? 8.798 13.457 -28.529 1.00 57.97 280 ASN A N 1
ATOM 2356 C CA . ASN A 1 280 ? 9.814 14.140 -27.717 1.00 57.97 280 ASN A CA 1
ATOM 2357 C C . ASN A 1 280 ? 10.365 13.288 -26.553 1.00 57.97 280 ASN A C 1
ATOM 2359 O O . ASN A 1 280 ? 11.462 13.552 -26.048 1.00 57.97 280 ASN A O 1
ATOM 2363 N N . ASP A 1 281 ? 9.652 12.248 -26.123 1.00 67.19 281 ASP A N 1
ATOM 2364 C CA . ASP A 1 281 ? 10.042 11.430 -24.975 1.00 67.19 281 ASP A CA 1
ATOM 2365 C C . ASP A 1 281 ? 11.084 10.359 -25.324 1.00 67.19 281 ASP A C 1
ATOM 2367 O O . ASP A 1 281 ? 11.840 9.931 -24.449 1.00 67.19 281 ASP A O 1
ATOM 2371 N N . HIS A 1 282 ? 11.225 9.972 -26.597 1.00 71.31 282 HIS A N 1
ATOM 2372 C CA . HIS A 1 282 ? 12.303 9.071 -27.024 1.00 71.31 282 HIS A CA 1
ATOM 2373 C C . HIS A 1 282 ? 13.692 9.667 -26.760 1.00 71.31 282 HIS A C 1
ATOM 2375 O O . HIS A 1 282 ? 14.575 8.973 -26.249 1.00 71.31 282 HIS A O 1
ATOM 2381 N N . VAL A 1 283 ? 13.875 10.961 -27.049 1.00 74.44 283 VAL A N 1
ATOM 2382 C CA . VAL A 1 283 ? 15.124 11.688 -26.767 1.00 74.44 283 VAL A CA 1
ATOM 2383 C C . VAL A 1 283 ? 15.350 11.777 -25.260 1.00 74.44 283 VAL A C 1
ATOM 2385 O O . VAL A 1 283 ? 16.444 11.493 -24.773 1.00 74.44 283 VAL A O 1
ATOM 2388 N N . ARG A 1 284 ? 14.299 12.091 -24.496 1.00 73.94 284 ARG A N 1
ATOM 2389 C CA . ARG A 1 284 ? 14.356 12.144 -23.032 1.00 73.94 284 ARG A CA 1
ATOM 2390 C C . ARG A 1 284 ? 14.778 10.804 -22.432 1.00 73.94 284 ARG A C 1
ATOM 2392 O O . ARG A 1 284 ? 15.675 10.768 -21.591 1.00 73.94 284 ARG A O 1
ATOM 2399 N N . PHE A 1 285 ? 14.168 9.700 -22.853 1.00 82.12 285 PHE A N 1
ATOM 2400 C CA . PHE A 1 285 ? 14.532 8.385 -22.339 1.00 82.12 285 PHE A CA 1
ATOM 2401 C C . PHE A 1 285 ? 15.934 7.969 -22.744 1.00 82.12 285 PHE A C 1
ATOM 2403 O O . PHE A 1 285 ? 16.623 7.392 -21.912 1.00 82.12 285 PHE A O 1
ATOM 2410 N N . ALA A 1 286 ? 16.398 8.320 -23.944 1.00 80.62 286 ALA A N 1
ATOM 2411 C CA . ALA A 1 286 ? 17.787 8.099 -24.331 1.00 80.62 286 ALA A CA 1
ATOM 2412 C C . ALA A 1 286 ? 18.770 8.860 -23.420 1.00 80.62 286 ALA A C 1
ATOM 2414 O O . ALA A 1 286 ? 19.745 8.269 -22.957 1.00 80.62 286 ALA A O 1
ATOM 2415 N N . LEU A 1 287 ? 18.484 10.128 -23.099 1.00 83.94 287 LEU A N 1
ATOM 2416 C CA . LEU A 1 287 ? 19.336 10.961 -22.239 1.00 83.94 287 LEU A CA 1
ATOM 2417 C C . LEU A 1 287 ? 19.385 10.467 -20.786 1.00 83.94 287 LEU A C 1
ATOM 2419 O O . LEU A 1 287 ? 20.453 10.441 -20.177 1.00 83.94 287 LEU A O 1
ATOM 2423 N N . TYR A 1 288 ? 18.246 10.047 -20.228 1.00 86.94 288 TYR A N 1
ATOM 2424 C CA . TYR A 1 288 ? 18.146 9.637 -18.822 1.00 86.94 288 TYR A CA 1
ATOM 2425 C C . TYR A 1 288 ? 18.189 8.115 -18.606 1.00 86.94 288 TYR A C 1
ATOM 2427 O O . TYR A 1 288 ? 18.029 7.661 -17.472 1.00 86.94 288 TYR A O 1
ATOM 2435 N N . TRP A 1 289 ? 18.431 7.312 -19.652 1.00 90.00 289 TRP A N 1
ATOM 2436 C CA . TRP A 1 289 ? 18.348 5.845 -19.586 1.00 90.00 289 TRP A CA 1
ATOM 2437 C C . TRP A 1 289 ? 19.220 5.249 -18.484 1.00 90.00 289 TRP A C 1
ATOM 2439 O O . TRP A 1 289 ? 18.765 4.422 -17.695 1.00 90.00 289 TRP A O 1
ATOM 2449 N N . ASN A 1 290 ? 20.475 5.694 -18.406 1.00 91.12 290 ASN A N 1
ATOM 2450 C CA . ASN A 1 290 ? 21.426 5.180 -17.425 1.00 91.12 290 ASN A CA 1
ATOM 2451 C C . ASN A 1 290 ? 20.982 5.487 -15.994 1.00 91.12 290 ASN A C 1
ATOM 2453 O O . ASN A 1 290 ? 21.059 4.610 -15.136 1.00 91.12 290 ASN A O 1
ATOM 2457 N N . TRP A 1 291 ? 20.449 6.688 -15.760 1.00 91.50 291 TRP A N 1
ATOM 2458 C CA . TRP A 1 291 ? 19.902 7.062 -14.461 1.00 91.50 291 TRP A CA 1
ATOM 2459 C C . TRP A 1 291 ? 18.676 6.208 -14.107 1.00 91.50 291 TRP A C 1
ATOM 2461 O O . TRP A 1 291 ? 18.639 5.634 -13.023 1.00 91.50 291 TRP A O 1
ATOM 2471 N N . ILE A 1 292 ? 17.723 6.032 -15.034 1.00 90.69 292 ILE A N 1
ATOM 2472 C CA . ILE A 1 292 ? 16.530 5.190 -14.821 1.00 90.69 292 ILE A CA 1
ATOM 2473 C C . ILE A 1 292 ? 16.934 3.758 -14.457 1.00 90.69 292 ILE A C 1
ATOM 2475 O O . ILE A 1 292 ? 16.424 3.204 -13.485 1.00 90.69 292 ILE A O 1
ATOM 2479 N N . LYS A 1 293 ? 17.873 3.165 -15.204 1.00 91.94 293 LYS A N 1
ATOM 2480 C CA . LYS A 1 293 ? 18.375 1.814 -14.923 1.00 91.94 293 LYS A CA 1
ATOM 2481 C C . LYS A 1 293 ? 19.024 1.707 -13.557 1.00 91.94 293 LYS A C 1
ATOM 2483 O O . LYS A 1 293 ? 18.769 0.740 -12.846 1.00 91.94 293 LYS A O 1
ATOM 2488 N N . GLN A 1 294 ? 19.862 2.678 -13.201 1.00 90.62 294 GLN A N 1
ATOM 2489 C CA . GLN A 1 294 ? 20.534 2.696 -11.909 1.00 90.62 294 GLN A CA 1
ATOM 2490 C C . GLN A 1 294 ? 19.516 2.775 -10.769 1.00 90.62 294 GLN A C 1
ATOM 2492 O O . GLN A 1 294 ? 19.596 1.981 -9.838 1.00 90.62 294 GLN A O 1
ATOM 2497 N N . GLN A 1 295 ? 18.531 3.673 -10.868 1.00 88.88 295 GLN A N 1
ATOM 2498 C CA . GLN A 1 295 ? 17.458 3.765 -9.877 1.00 88.88 295 GLN A CA 1
ATOM 2499 C C . GLN A 1 295 ? 16.683 2.453 -9.787 1.00 88.88 295 GLN A C 1
ATOM 2501 O O . GLN A 1 295 ? 16.479 1.928 -8.700 1.00 88.88 295 GLN A O 1
ATOM 2506 N N . PHE A 1 296 ? 16.296 1.887 -10.929 1.00 90.50 296 PHE A N 1
ATOM 2507 C CA . PHE A 1 296 ? 15.535 0.647 -10.968 1.00 90.50 296 PHE A CA 1
ATOM 2508 C C . PHE A 1 296 ? 16.286 -0.535 -10.334 1.00 90.50 296 PHE A C 1
ATOM 2510 O O . PHE A 1 296 ? 15.692 -1.276 -9.558 1.00 90.50 296 PHE A O 1
ATOM 2517 N N . ARG A 1 297 ? 17.591 -0.678 -10.601 1.00 89.94 297 ARG A N 1
ATOM 2518 C CA . ARG A 1 297 ? 18.431 -1.702 -9.958 1.00 89.94 297 ARG A CA 1
ATOM 2519 C C . ARG A 1 297 ? 18.532 -1.496 -8.452 1.00 89.94 297 ARG A C 1
ATOM 2521 O O . ARG A 1 297 ? 18.353 -2.451 -7.712 1.00 89.94 297 ARG A O 1
ATOM 2528 N N . LYS A 1 298 ? 18.693 -0.254 -7.986 1.00 86.56 298 LYS A N 1
ATOM 2529 C CA . LYS A 1 298 ? 18.633 0.038 -6.547 1.00 86.56 298 LYS A CA 1
ATOM 2530 C C . LYS A 1 298 ? 17.282 -0.362 -5.938 1.00 86.56 298 LYS A C 1
ATOM 2532 O O . LYS A 1 298 ? 17.252 -0.950 -4.863 1.00 86.56 298 LYS A O 1
ATOM 2537 N N . PHE A 1 299 ? 16.157 -0.086 -6.608 1.00 85.25 299 PHE A N 1
ATOM 2538 C CA . PHE A 1 299 ? 14.835 -0.540 -6.144 1.00 85.25 299 PHE A CA 1
ATOM 2539 C C . PHE A 1 299 ? 14.731 -2.073 -6.097 1.00 85.25 299 PHE A C 1
ATOM 2541 O O . PHE A 1 299 ? 14.061 -2.624 -5.224 1.00 85.25 299 PHE A O 1
ATOM 2548 N N . GLU A 1 300 ? 15.362 -2.777 -7.034 1.00 86.19 300 GLU A N 1
ATOM 2549 C CA . GLU A 1 300 ? 15.441 -4.237 -7.017 1.00 86.19 300 GLU A CA 1
ATOM 2550 C C . GLU A 1 300 ? 16.273 -4.755 -5.839 1.00 86.19 300 GLU A C 1
ATOM 2552 O O . GLU A 1 300 ? 15.781 -5.578 -5.070 1.00 86.19 300 GLU A O 1
ATOM 2557 N N . GLU A 1 301 ? 17.486 -4.232 -5.663 1.00 85.50 301 GLU A N 1
ATOM 2558 C CA . GLU A 1 301 ? 18.433 -4.621 -4.611 1.00 85.50 301 GLU A CA 1
ATOM 2559 C C . GLU A 1 301 ? 17.844 -4.426 -3.204 1.00 85.50 301 GLU A C 1
ATOM 2561 O O . GLU A 1 301 ? 17.965 -5.301 -2.349 1.00 85.50 301 GLU A O 1
ATOM 2566 N N . HIS A 1 302 ? 17.103 -3.337 -2.981 1.00 77.25 302 HIS A N 1
ATOM 2567 C CA . HIS A 1 302 ? 16.393 -3.075 -1.722 1.00 77.25 302 HIS A CA 1
ATOM 2568 C C . HIS A 1 302 ? 15.054 -3.840 -1.596 1.00 77.25 302 HIS A C 1
ATOM 2570 O O . HIS A 1 302 ? 14.290 -3.667 -0.638 1.00 77.25 302 HIS A O 1
ATOM 2576 N N . GLY A 1 303 ? 14.706 -4.692 -2.567 1.00 77.25 303 GLY A N 1
ATOM 2577 C CA . GLY A 1 303 ? 13.467 -5.474 -2.581 1.00 77.25 303 GLY A CA 1
ATOM 2578 C C . GLY A 1 303 ? 12.200 -4.615 -2.660 1.00 77.25 303 GLY A C 1
ATOM 2579 O O . GLY A 1 303 ? 11.126 -5.031 -2.209 1.00 77.25 303 GLY A O 1
ATOM 2580 N N . CYS A 1 304 ? 12.310 -3.374 -3.138 1.00 72.62 304 CYS A N 1
ATOM 2581 C CA . CYS A 1 304 ? 11.204 -2.428 -3.304 1.00 72.62 304 CYS A CA 1
ATOM 2582 C C . CYS A 1 304 ? 10.217 -2.894 -4.365 1.00 72.62 304 CYS A C 1
ATOM 2584 O O . CYS A 1 304 ? 9.014 -2.701 -4.240 1.00 72.62 304 CYS A O 1
ATOM 2586 N N . ILE A 1 305 ? 10.709 -3.602 -5.376 1.00 68.38 305 ILE A N 1
ATOM 2587 C CA . ILE A 1 305 ? 9.896 -4.174 -6.452 1.00 68.38 305 ILE A CA 1
ATOM 2588 C C . ILE A 1 305 ? 9.057 -5.391 -6.009 1.00 68.38 305 ILE A C 1
ATOM 2590 O O . ILE A 1 305 ? 8.500 -6.126 -6.826 1.00 68.38 305 ILE A O 1
ATOM 2594 N N . GLU A 1 306 ? 8.930 -5.653 -4.714 1.00 62.94 306 GLU A N 1
ATOM 2595 C CA . GLU A 1 306 ? 8.008 -6.660 -4.210 1.00 62.94 306 GLU A CA 1
ATOM 2596 C C . GLU A 1 306 ? 6.678 -6.017 -3.820 1.00 62.94 306 GLU A C 1
ATOM 2598 O O . GLU A 1 306 ? 6.616 -5.140 -2.960 1.00 62.94 306 GLU A O 1
ATOM 2603 N N . ASN A 1 307 ? 5.570 -6.514 -4.380 1.00 60.03 307 ASN A N 1
ATOM 2604 C CA . ASN A 1 307 ? 4.246 -6.164 -3.866 1.00 60.03 307 ASN A CA 1
ATOM 2605 C C . ASN A 1 307 ? 4.041 -6.830 -2.508 1.00 60.03 307 ASN A C 1
ATOM 2607 O O . ASN A 1 307 ? 3.477 -7.925 -2.414 1.00 60.03 307 ASN A O 1
ATOM 2611 N N . ARG A 1 308 ? 4.476 -6.168 -1.442 1.00 57.75 308 ARG A N 1
ATOM 2612 C CA . ARG A 1 308 ? 4.207 -6.618 -0.084 1.00 57.75 308 ARG A CA 1
ATOM 2613 C C . ARG A 1 308 ? 2.919 -5.981 0.378 1.00 57.75 308 ARG A C 1
ATOM 2615 O O . ARG A 1 308 ? 2.916 -4.893 0.935 1.00 57.75 308 ARG A O 1
ATOM 2622 N N . THR A 1 309 ? 1.818 -6.694 0.162 1.00 59.53 309 THR A N 1
ATOM 2623 C CA . THR A 1 309 ? 0.688 -6.490 1.056 1.00 59.53 309 THR A CA 1
ATOM 2624 C C . THR A 1 309 ? 0.780 -7.467 2.202 1.00 59.53 309 THR A C 1
ATOM 2626 O O . THR A 1 309 ? 0.592 -8.669 1.973 1.00 59.53 309 THR A O 1
ATOM 2629 N N . ARG A 1 310 ? 1.027 -6.987 3.419 1.00 62.66 310 ARG A N 1
ATOM 2630 C CA . ARG A 1 310 ? 0.874 -7.847 4.586 1.00 62.66 310 ARG A CA 1
ATOM 2631 C C . ARG A 1 310 ? -0.580 -7.775 5.017 1.00 62.66 310 ARG A C 1
ATOM 2633 O O . ARG A 1 310 ? -1.335 -6.846 4.722 1.00 62.66 310 ARG A O 1
ATOM 2640 N N . VAL A 1 311 ? -1.030 -8.883 5.578 1.00 58.34 311 VAL A N 1
ATOM 2641 C CA . VAL A 1 311 ? -2.327 -8.946 6.231 1.00 58.34 311 VAL A CA 1
ATOM 2642 C C . VAL A 1 311 ? -2.005 -9.169 7.687 1.00 58.34 311 VAL A C 1
ATOM 2644 O O . VAL A 1 311 ? -1.650 -10.276 8.081 1.00 58.34 311 VAL A O 1
ATOM 2647 N N . HIS A 1 312 ? -2.085 -8.106 8.470 1.00 62.62 312 HIS A N 1
ATOM 2648 C CA . HIS A 1 312 ? -2.135 -8.228 9.914 1.00 62.62 312 HIS A CA 1
ATOM 2649 C C . HIS A 1 312 ? -3.558 -8.700 10.214 1.00 62.62 312 HIS A C 1
ATOM 2651 O O . HIS A 1 312 ? -4.512 -7.957 10.006 1.00 62.62 312 HIS A O 1
ATOM 2657 N N . GLY A 1 313 ? -3.706 -9.999 10.470 1.00 56.75 313 GLY A N 1
ATOM 2658 C CA . GLY A 1 313 ? -4.988 -10.699 10.393 1.00 56.75 313 GLY A CA 1
ATOM 2659 C C . GLY A 1 313 ? -5.802 -10.735 11.685 1.00 56.75 313 GLY A C 1
ATOM 2660 O O . GLY A 1 313 ? -5.307 -10.420 12.768 1.00 56.75 313 GLY A O 1
ATOM 2661 N N . PHE A 1 314 ? -7.055 -11.155 11.488 1.00 48.84 314 PHE A N 1
ATOM 2662 C CA . PHE A 1 314 ? -7.982 -11.719 12.470 1.00 48.84 314 PHE A CA 1
ATOM 2663 C C . PHE A 1 314 ? -7.877 -13.247 12.476 1.00 48.84 314 PHE A C 1
ATOM 2665 O O . PHE A 1 314 ? -7.483 -13.784 11.410 1.00 48.84 314 PHE A O 1
#

pLDDT: mean 85.78, std 11.23, range [35.41, 97.69]

=== Feature glossary ===
Reading guide. The protein is described through the following features:

Foldseek 3Di. A 3Di character summarizes, for each residue, the relative orientation of the Cα frame of its nearest spatial neighbor. Because it encodes fold topology rather than chemistry, 3Di alignments detect remote structural similarity that sequence alignment misses.

Contact-map, Ramachandran, and PAE plots. Plot images: a contact map (which residues are close in 3D, as an N×N binary image), a Ramachandran scatter (backbone torsion angles, revealing secondary-structure composition at a glance), and — for AlphaFold structures — a PAE heatmap (pairwise prediction confidence).

Radius of gyration, Cα contacts, bounding box. Radius of gyration (Rg) is the root-mean-square distance of Cα atoms from their centroid — a single number for overall size and compactness. A globular domain of N residues has Rg ≈ 2.2·N^0.38 Å; an extended or disordered chain has a much larger Rg. The Cα contact count is the number of residue pairs whose Cα atoms are within 8 Å and are more than four positions apart in sequence — a standard proxy for tertiary packing density. The bounding box is the smallest axis-aligned box enclosing all Cα atoms.

Secondary structure (8-state, DSSP). Eight-state secondary structure (DSSP): H is the canonical α-helix, G the tighter 3₁₀-helix, I the wider π-helix; E/B are β-structure, T and S are turns and bends, and '-' is everything else. DSSP derives these from the pattern of main-chain N–H···O=C hydrogen bonds, not from the sequence.

B-factor. B-factor (Debye–Waller factor) reflects atomic displacement in the crystal lattice. It is an experimental observable (units Å²), not a prediction; low values mean the atom is pinned down, high values mean it moves or is heterogeneous across the crystal.

pLDDT. pLDDT is the predicted lDDT-Cα score: AlphaFold's confidence that the local environment of each residue (all inter-atomic distances within 15 Å) is correctly placed. It is a per-residue number between 0 and 100, with higher meaning more reliable.

Nearest PDB structures. Nearest PDB neighbors are the top structural matches found by Foldseek when searching this structure against the entire Protein Data Bank. Each hit reports a TM-score (0 to 1; >0.5 almost always implies the same fold) and an E-value. These are *structural* homologs — they may share no detectable sequence similarity.

Solvent-accessible surface area. Accessible surface area quantifies burial. A residue with SASA near zero is packed into the hydrophobic core; one with SASA >100 Å² sits on the surface. Computed here via the Shrake–Rupley numerical algorithm with a 1.4 Å probe.

Rendered structure images. Structure images are PyMOL renders from six orthogonal camera directions. Cartoon representation draws helices as coils and strands as arrows; sticks shows the backbone as bonds; surface shows the solvent-excluded envelope. Rainbow coloring maps sequence position to hue (blue→red, N→C); chain coloring assigns a distinct color per polypeptide.

Backbone torsions (φ/ψ). φ (phi) and ψ (psi) are the two rotatable backbone dihedrals per residue: φ is the C(i-1)–N–Cα–C torsion, ψ is the N–Cα–C–N(i+1) torsion, both in degrees on (−180°, 180°]. α-helical residues cluster near (−60°, −45°); β-strand residues near (−120°, +130°). A Ramachandran plot is simply a scatter of (φ, ψ) for every residue.

Predicted aligned error. Predicted Aligned Error (PAE) is an AlphaFold confidence matrix: entry (i, j) is the expected error in the position of residue j, in ångströms, when the prediction is superimposed on the true structure at residue i. Low PAE within a block of residues means that block is internally rigid and well-predicted; high PAE between two blocks means their relative placement is uncertain even if each block individually is confident.

mmCIF coordinates. Structure coordinates are given as an mmCIF _atom_site loop: one row per atom with element, residue name, chain id, sequence number, and x/y/z position in Å. Only the four main-chain atoms per residue are included here; side chains are omitted to keep the record compact.

InterPro / GO / CATH / organism. Database cross-references. InterPro integrates a dozen domain/family signature databases into unified entries with residue-range hits. GO terms attach function/process/location labels with evidence codes. CATH codes position the fold in a four-level structural taxonomy. Organism is the NCBI-taxonomy species name.

Secondary structure (3-state, P-SEA). SS3 is a coarse helix/strand/coil call (letters a/b/c) made by the P-SEA algorithm from inter-Cα distances and dihedrals. It is less detailed than DSSP but needs only Cα positions.

Sequence. Sequence gives the chain of amino acids in standard one-letter code (A=alanine, C=cysteine, …, Y=tyrosine), read N→C. It is the only feature that is directly encoded by the gene; all structural features are derived from the folded form of this sequence.